Protein AF-F3U9E5-F1 (afdb_monomer)

pLDDT: mean 87.53, std 11.13, range [49.78, 98.25]

Foldseek 3Di:
DPPVVVVVVVVVVVVVVVVVVVVVCCCVVVPPPPPFDKDKDDWFQWAWWDFDDVVSQKIKIFTFRDDQPDQFAFAQFKTKGKIWMDTPVPCPQDDDPPTWIKMWIDGRVVRGRHTDIDTQQVQVCVVPVQKGFRDWAHWYDDPNFIWTWTFIDGPDDGDTAIWTQTRPVRHTHRPDPVSVVDPDSYDALPQLLCVQKCLQVLLVVQQWGDDRQKIKGHLVRQGHCFFPLCVVVVVSSCVVNVPSTIMIMGRHHPSADSQNSVLVSQRRSDGPPDRGHFMWGAQPPPRDIDTQPTVVSSVVSSVVSVVVVVVD

Secondary structure (DSSP, 8-state):
-HHHHHHHHHHHHHHHHHHHHHHHHHHHHS-------EEEEPPP-EEEEEEESGGG-EEEEEESS---TTT-EE-SSEEEEEEEEEETT--S-S--TT-EEEEEEEEGGGTS--EEEEEHHHHHHHH-TTEEEEEEEEEEEETTEEEEEEEEEESSS---EEEEEETTT--EES--GGGGT---S---SSHHHHBTBTHHHHHHHTTEEEETTEEEEBTTB---TTBHHHHHTHHHHHHHHHT-SEEEEEE-TTTS-HHHHHHHHHHHTSBTT-S----EEE-TTT--EEE--SHHHHHHHHHHHHHHHHH-

Organism: NCBI:txid888820

Sequence (312 aa):
MFRKKYILITIMTLGFVLIGVFIFCFTVFNKRTPEIEYEVFKRPEIDYIETFGEEDKFVLIQSSDGDIFPNGGLGQRYFVTDARRFDRASSSERPSEGWYWNVYIYDVEQKKPNAQKVDLYALVKKYDSSYYLGALGSVIYQNGQDYQILELRKWKGDSPTFVLLNLETHKIEDENPILQNLKSRYQYRLGDLVAGTNFYNLLIDKGALLDRDFLASISDNTLSEDINLSQEYSKIVRKIRDTSIDSYIGFRQGLVSAEDEYQTLRHWFAPVGQDKLEVIGTNSYTGETKVLNTYDEFQEWGAWNKNEQKNN

Nearest PDB structures (foldseek):
  5yu0-assembly1_B  TM=4.403E-01  e=1.304E+00  Streptomyces pristinaespiralis
  7svo-assembly2_B-2  TM=3.181E-01  e=9.174E-01  Homo sapiens
  6eos-assembly3_E  TM=3.466E-01  e=2.634E+00  Homo sapiens

Mean predicted aligned error: 8.91 Å

Radius of gyration: 27.94 Å; Cα contacts (8 Å, |Δi|>4): 561; chains: 1; bounding box: 101×49×55 Å

Solvent-accessible surface area (backbone atoms only — not comparable to full-atom values): 17123 Å² total; per-residue (Å²): 124,66,71,65,54,53,52,51,51,52,53,52,51,53,50,52,51,52,48,51,51,48,52,50,48,47,54,63,74,64,51,72,72,76,79,83,55,66,47,73,48,71,55,49,45,54,72,39,33,43,60,37,71,76,92,48,29,30,34,44,40,29,21,77,70,43,69,58,66,96,55,52,24,54,11,52,53,45,37,33,38,44,31,36,33,47,46,67,92,42,81,58,77,63,90,54,92,88,45,47,42,32,40,36,41,24,47,47,85,71,45,44,64,56,60,52,78,44,55,48,58,64,48,39,42,70,74,44,68,66,38,42,74,67,47,80,34,33,35,41,53,56,97,93,42,39,29,36,34,34,33,30,32,42,87,75,65,90,68,73,44,72,36,29,33,33,70,86,79,73,41,82,45,75,81,54,75,65,61,83,73,58,88,56,57,70,74,66,74,49,26,79,57,33,70,58,31,52,48,47,56,55,36,46,80,37,12,26,41,66,59,48,66,27,43,32,51,40,95,88,35,69,63,43,77,61,18,34,43,36,65,79,39,39,70,59,48,48,56,51,63,76,62,84,39,49,30,33,42,35,57,19,28,92,69,36,53,64,51,53,49,51,54,46,53,29,23,34,68,6,48,65,93,46,74,59,47,89,34,37,37,51,38,90,86,80,68,51,72,45,79,37,89,45,54,66,53,44,52,52,47,44,56,50,51,59,50,54,65,73,76,108

Structure (mmCIF, N/CA/C/O backbone):
data_AF-F3U9E5-F1
#
_entry.id   AF-F3U9E5-F1
#
loop_
_atom_site.group_PDB
_atom_site.id
_atom_site.type_symbol
_atom_site.label_atom_id
_atom_site.label_alt_id
_atom_site.label_comp_id
_atom_site.label_asym_id
_atom_site.label_entity_id
_atom_site.label_seq_id
_atom_site.pdbx_PDB_ins_code
_atom_site.Cartn_x
_atom_site.Cartn_y
_atom_site.Cartn_z
_atom_site.occupancy
_atom_site.B_iso_or_equiv
_atom_site.auth_seq_id
_atom_site.auth_comp_id
_atom_site.auth_asym_id
_atom_site.auth_atom_id
_atom_site.pdbx_PDB_model_num
ATOM 1 N N . MET A 1 1 ? 82.707 25.593 -29.551 1.00 53.00 1 MET A N 1
ATOM 2 C CA . MET A 1 1 ? 81.736 25.949 -28.485 1.00 53.00 1 MET A CA 1
ATOM 3 C C . MET A 1 1 ? 80.275 25.616 -28.837 1.00 53.00 1 MET A C 1
ATOM 5 O O . MET A 1 1 ? 79.532 25.244 -27.942 1.00 53.00 1 MET A O 1
ATOM 9 N N . PHE A 1 2 ? 79.861 25.659 -30.113 1.00 53.31 2 PHE A N 1
ATOM 10 C CA . PHE A 1 2 ? 78.463 25.444 -30.542 1.00 53.31 2 PHE A CA 1
ATOM 11 C C . PHE A 1 2 ? 77.902 24.015 -30.357 1.00 53.31 2 PHE A C 1
ATOM 13 O O . PHE A 1 2 ? 76.761 23.859 -29.937 1.00 53.31 2 PHE A O 1
ATOM 20 N N . ARG A 1 3 ? 78.695 22.959 -30.594 1.00 59.91 3 ARG A N 1
ATOM 21 C CA . ARG A 1 3 ? 78.220 21.554 -30.607 1.00 59.91 3 ARG A CA 1
ATOM 22 C C . ARG A 1 3 ? 77.722 21.041 -29.241 1.00 59.91 3 ARG A C 1
ATOM 24 O O . ARG A 1 3 ? 76.735 20.321 -29.188 1.00 59.91 3 ARG A O 1
ATOM 31 N N . LYS A 1 4 ? 78.349 21.468 -28.134 1.00 62.22 4 LYS A N 1
ATOM 32 C CA . LYS A 1 4 ? 77.928 21.110 -26.761 1.00 62.22 4 LYS A CA 1
ATOM 33 C C . LYS A 1 4 ? 76.601 21.772 -26.358 1.00 62.22 4 LYS A C 1
ATOM 35 O O . LYS A 1 4 ? 75.844 21.182 -25.599 1.00 62.22 4 LYS A O 1
ATOM 40 N N . LYS A 1 5 ? 76.304 22.964 -26.893 1.00 63.84 5 LYS A N 1
ATOM 41 C CA . LYS A 1 5 ? 75.080 23.722 -26.589 1.00 63.84 5 LYS A CA 1
ATOM 42 C C . LYS A 1 5 ? 73.844 23.069 -27.219 1.00 63.84 5 LYS A C 1
ATOM 44 O O . LYS A 1 5 ? 72.833 22.936 -26.545 1.00 63.84 5 LYS A O 1
ATOM 49 N N . TYR A 1 6 ? 73.952 22.586 -28.460 1.00 71.69 6 TYR A N 1
ATOM 50 C CA . TYR A 1 6 ? 72.868 21.845 -29.118 1.00 71.69 6 TYR A CA 1
ATOM 51 C C . TYR A 1 6 ? 72.626 20.474 -28.485 1.00 71.69 6 TYR A C 1
ATOM 53 O O . TYR A 1 6 ? 71.476 20.128 -28.267 1.00 71.69 6 TYR A O 1
ATOM 61 N N . ILE A 1 7 ? 73.679 19.742 -28.097 1.00 75.06 7 ILE A N 1
ATOM 62 C CA . ILE A 1 7 ? 73.532 18.472 -27.362 1.00 75.06 7 ILE A CA 1
ATOM 63 C C . ILE A 1 7 ? 72.785 18.694 -26.039 1.00 75.06 7 ILE A C 1
ATOM 65 O O . ILE A 1 7 ? 71.871 17.940 -25.723 1.00 75.06 7 ILE A O 1
ATOM 69 N N . LEU A 1 8 ? 73.121 19.756 -25.297 1.00 73.75 8 LEU A N 1
ATOM 70 C CA . LEU A 1 8 ? 72.429 20.098 -24.054 1.00 73.75 8 LEU A CA 1
ATOM 71 C C . LEU A 1 8 ? 70.953 20.454 -24.299 1.00 73.75 8 LEU A C 1
ATOM 73 O O . LEU A 1 8 ? 70.085 19.962 -23.586 1.00 73.75 8 LEU A O 1
ATOM 77 N N . ILE A 1 9 ? 70.661 21.248 -25.336 1.00 78.81 9 ILE A N 1
ATOM 78 C CA . ILE A 1 9 ? 69.286 21.604 -25.716 1.00 78.81 9 ILE A CA 1
ATOM 79 C C . ILE A 1 9 ? 68.490 20.356 -26.111 1.00 78.81 9 ILE A C 1
ATOM 81 O O . ILE A 1 9 ? 67.355 20.214 -25.665 1.00 78.81 9 ILE A O 1
ATOM 85 N N . THR A 1 10 ? 69.076 19.439 -26.888 1.00 80.56 10 THR A N 1
ATOM 86 C CA . THR A 1 10 ? 68.435 18.179 -27.297 1.00 80.56 10 THR A CA 1
ATOM 87 C C . THR A 1 10 ? 68.156 17.274 -26.099 1.00 80.56 10 THR A C 1
ATOM 89 O O . THR A 1 10 ? 67.058 16.742 -25.990 1.00 80.56 10 THR A O 1
ATOM 92 N N . ILE A 1 11 ? 69.102 17.138 -25.163 1.00 80.81 11 ILE A N 1
ATOM 93 C CA . ILE A 1 11 ? 68.898 16.358 -23.931 1.00 80.81 11 ILE A CA 1
ATOM 94 C C . ILE A 1 11 ? 67.790 16.982 -23.074 1.00 80.81 11 ILE A C 1
ATOM 96 O O . ILE A 1 11 ? 66.928 16.263 -22.574 1.00 80.81 11 ILE A O 1
ATOM 100 N N . MET A 1 12 ? 67.762 18.313 -22.947 1.00 80.81 12 MET A N 1
ATOM 101 C CA . MET A 1 12 ? 66.700 19.009 -22.217 1.00 80.81 12 MET A CA 1
ATOM 102 C C . MET A 1 12 ? 65.332 18.817 -22.877 1.00 80.81 12 MET A C 1
ATOM 104 O O . MET A 1 12 ? 64.367 18.512 -22.183 1.00 80.81 12 MET A O 1
ATOM 108 N N . THR A 1 13 ? 65.234 18.940 -24.205 1.00 82.69 13 THR A N 1
ATOM 109 C CA . THR A 1 13 ? 63.963 18.726 -24.922 1.00 82.69 13 THR A CA 1
ATOM 110 C C . THR A 1 13 ? 63.481 17.286 -24.805 1.00 82.69 13 THR A C 1
ATOM 112 O O . THR A 1 13 ? 62.308 17.075 -24.512 1.00 82.69 13 THR A O 1
ATOM 115 N N . LEU A 1 14 ? 64.371 16.298 -24.947 1.00 85.06 14 LEU A N 1
ATOM 116 C CA . LEU A 1 14 ? 64.013 14.892 -24.742 1.00 85.06 14 LEU A CA 1
ATOM 117 C C . LEU A 1 14 ? 63.538 14.638 -23.303 1.00 85.06 14 LEU A C 1
ATOM 119 O O . LEU A 1 14 ? 62.554 13.933 -23.095 1.00 85.06 14 LEU A O 1
ATOM 123 N N . GLY A 1 15 ? 64.201 15.256 -22.321 1.00 86.62 15 GLY A N 1
ATOM 124 C CA . GLY A 1 15 ? 63.810 15.194 -20.914 1.00 86.62 15 GLY A CA 1
ATOM 125 C C . GLY A 1 15 ? 62.409 15.753 -20.669 1.00 86.62 15 GLY A C 1
ATOM 126 O O . GLY A 1 15 ? 61.597 15.096 -20.023 1.00 86.62 15 GLY A O 1
ATOM 127 N N . PHE A 1 16 ? 62.081 16.917 -21.239 1.00 85.19 16 PHE A N 1
ATOM 128 C CA . PHE A 1 16 ? 60.741 17.502 -21.120 1.00 85.19 16 PHE A CA 1
ATOM 129 C C . PHE A 1 16 ? 59.659 16.655 -21.798 1.00 85.19 16 PHE A C 1
ATOM 131 O O . PHE A 1 16 ? 58.571 16.517 -21.243 1.00 85.19 16 PHE A O 1
ATOM 138 N N . VAL A 1 17 ? 59.952 16.045 -22.951 1.00 88.12 17 VAL A N 1
ATOM 139 C CA . VAL A 1 17 ? 59.014 15.129 -23.623 1.00 88.12 17 VAL A CA 1
ATOM 140 C C . VAL A 1 17 ? 58.764 13.888 -22.766 1.00 88.12 17 VAL A C 1
ATOM 142 O O . VAL A 1 17 ? 57.613 13.507 -22.575 1.00 88.12 17 VAL A O 1
ATOM 145 N N . LEU A 1 18 ? 59.812 13.291 -22.194 1.00 86.19 18 LEU A N 1
ATOM 146 C CA . LEU A 1 18 ? 59.678 12.123 -21.321 1.00 86.19 18 LEU A CA 1
ATOM 147 C C . LEU A 1 18 ? 58.908 12.445 -20.036 1.00 86.19 18 LEU A C 1
ATOM 149 O O . LEU A 1 18 ? 58.066 11.651 -19.625 1.00 86.19 18 LEU A O 1
ATOM 153 N N . ILE A 1 19 ? 59.128 13.621 -19.440 1.00 87.00 19 ILE A N 1
ATOM 154 C CA . ILE A 1 19 ? 58.347 14.097 -18.289 1.00 87.00 19 ILE A CA 1
ATOM 155 C C . ILE A 1 19 ? 56.883 14.317 -18.687 1.00 87.00 19 ILE A C 1
ATOM 157 O O . ILE A 1 19 ? 55.988 13.897 -17.960 1.00 87.00 19 ILE A O 1
ATOM 161 N N . GLY A 1 20 ? 56.623 14.918 -19.851 1.00 84.50 20 GLY A N 1
ATOM 162 C CA . GLY A 1 20 ? 55.267 15.119 -20.364 1.00 84.50 20 GLY A CA 1
ATOM 163 C C . GLY A 1 20 ? 54.521 13.802 -20.592 1.00 84.50 20 GLY A C 1
ATOM 164 O O . GLY A 1 20 ? 53.381 13.660 -20.153 1.00 84.50 20 GLY A O 1
ATOM 165 N N . VAL A 1 21 ? 55.180 12.809 -21.199 1.00 87.25 21 VAL A N 1
ATOM 166 C CA . VAL A 1 21 ? 54.629 11.456 -21.381 1.00 87.25 21 VAL A CA 1
ATOM 167 C C . VAL A 1 21 ? 54.417 10.771 -20.036 1.00 87.25 21 VAL A C 1
ATOM 169 O O . VAL A 1 21 ? 53.378 10.155 -19.833 1.00 87.25 21 VAL A O 1
ATOM 172 N N . PHE A 1 22 ? 55.348 10.909 -19.090 1.00 85.62 22 PHE A N 1
ATOM 173 C CA . PHE A 1 22 ? 55.194 10.339 -17.755 1.00 85.62 22 PHE A CA 1
ATOM 174 C C . PHE A 1 22 ? 54.010 10.955 -17.004 1.00 85.62 22 PHE A C 1
ATOM 176 O O . PHE A 1 22 ? 53.219 10.214 -16.434 1.00 85.62 22 PHE A O 1
ATOM 183 N N . ILE A 1 23 ? 53.828 12.279 -17.051 1.00 84.06 23 ILE A N 1
ATOM 184 C CA . ILE A 1 23 ? 52.672 12.963 -16.450 1.00 84.06 23 ILE A CA 1
ATOM 185 C C . ILE A 1 23 ? 51.373 12.535 -17.144 1.00 84.06 23 ILE A C 1
ATOM 187 O O . ILE A 1 23 ? 50.380 12.275 -16.468 1.00 84.06 23 ILE A O 1
ATOM 191 N N . PHE A 1 24 ? 51.361 12.412 -18.472 1.00 83.31 24 PHE A N 1
ATOM 192 C CA . PHE A 1 24 ? 50.190 11.936 -19.211 1.00 83.31 24 PHE A CA 1
ATOM 193 C C . PHE A 1 24 ? 49.842 10.484 -18.852 1.00 83.31 24 PHE A C 1
ATOM 195 O O . PHE A 1 24 ? 48.707 10.189 -18.497 1.00 83.31 24 PHE A O 1
ATOM 202 N N . CYS A 1 25 ? 50.822 9.581 -18.850 1.00 81.50 25 CYS A N 1
ATOM 203 C CA . CYS A 1 25 ? 50.630 8.194 -18.440 1.00 81.50 25 CYS A CA 1
ATOM 204 C C . CYS A 1 25 ? 50.193 8.112 -16.975 1.00 81.50 25 CYS A C 1
ATOM 206 O O . CYS A 1 25 ? 49.223 7.434 -16.668 1.00 81.50 25 CYS A O 1
ATOM 208 N N . PHE A 1 26 ? 50.837 8.845 -16.069 1.00 77.88 26 PHE A N 1
ATOM 209 C CA . PHE A 1 26 ? 50.445 8.882 -14.664 1.00 77.88 26 PHE A CA 1
ATOM 210 C C . PHE A 1 26 ? 49.021 9.425 -14.498 1.00 77.88 26 PHE A C 1
ATOM 212 O O . PHE A 1 26 ? 48.238 8.862 -13.754 1.00 77.88 26 PHE A O 1
ATOM 219 N N . THR A 1 27 ? 48.614 10.460 -15.229 1.00 75.12 27 THR A N 1
ATOM 220 C CA . THR A 1 27 ? 47.235 10.972 -15.143 1.00 75.12 27 THR A CA 1
ATOM 221 C C . THR A 1 27 ? 46.205 10.036 -15.776 1.00 75.12 27 THR A C 1
ATOM 223 O O . THR A 1 27 ? 45.099 9.939 -15.259 1.00 75.12 27 THR A O 1
ATOM 226 N N . VAL A 1 28 ? 46.533 9.316 -16.852 1.00 75.75 28 VAL A N 1
ATOM 227 C CA . VAL A 1 28 ? 45.620 8.355 -17.500 1.00 75.75 28 VAL A CA 1
ATOM 228 C C . VAL A 1 28 ? 45.516 7.047 -16.715 1.00 75.75 28 VAL A C 1
ATOM 230 O O . VAL A 1 28 ? 44.410 6.572 -16.488 1.00 75.75 28 VAL A O 1
ATOM 233 N N . PHE A 1 29 ? 46.639 6.483 -16.266 1.00 67.81 29 PHE A N 1
ATOM 234 C CA . PHE A 1 29 ? 46.679 5.205 -15.546 1.00 67.81 29 PHE A CA 1
ATOM 235 C C . PHE A 1 29 ? 46.373 5.340 -14.053 1.00 67.81 29 PHE A C 1
ATOM 237 O O . PHE A 1 29 ? 45.936 4.375 -13.437 1.00 67.81 29 PHE A O 1
ATOM 244 N N . ASN A 1 30 ? 46.583 6.522 -13.467 1.00 61.53 30 ASN A N 1
ATOM 245 C CA . ASN A 1 30 ? 46.292 6.799 -12.059 1.00 61.53 30 ASN A CA 1
ATOM 246 C C . ASN A 1 30 ? 44.999 7.618 -11.878 1.00 61.53 30 ASN A C 1
ATOM 248 O O . ASN A 1 30 ? 44.641 7.968 -10.751 1.00 61.53 30 ASN A O 1
ATOM 252 N N . LYS A 1 31 ? 44.261 7.887 -12.970 1.00 57.56 31 LYS A N 1
ATOM 253 C CA . LYS A 1 31 ? 42.825 8.181 -12.905 1.00 57.56 31 LYS A CA 1
ATOM 254 C C . LYS A 1 31 ? 42.148 6.941 -12.330 1.00 57.56 31 LYS A C 1
ATOM 256 O O . LYS A 1 31 ? 41.795 6.018 -13.056 1.00 57.56 31 LYS A O 1
ATOM 261 N N . ARG A 1 32 ? 41.987 6.914 -11.008 1.00 51.53 32 ARG A N 1
ATOM 262 C CA . ARG A 1 32 ? 41.062 5.989 -10.359 1.00 51.53 32 ARG A CA 1
ATOM 263 C C . ARG A 1 32 ? 39.694 6.272 -10.967 1.00 51.53 32 ARG A C 1
ATOM 265 O O . ARG A 1 32 ? 39.148 7.353 -10.752 1.00 51.53 32 ARG A O 1
ATOM 272 N N . THR A 1 33 ? 39.174 5.352 -11.775 1.00 55.06 33 THR A N 1
ATOM 273 C CA . THR A 1 33 ? 37.734 5.319 -12.022 1.00 55.06 33 THR A CA 1
ATOM 274 C C . THR A 1 33 ? 37.094 5.253 -10.642 1.00 55.06 33 THR A C 1
ATOM 276 O O . THR A 1 33 ? 37.487 4.366 -9.878 1.00 55.06 33 THR A O 1
ATOM 279 N N . PRO A 1 34 ? 36.227 6.209 -10.266 1.00 57.53 34 PRO A N 1
ATOM 280 C CA . PRO A 1 34 ? 35.533 6.113 -8.994 1.00 57.53 34 PRO A CA 1
ATOM 281 C C . PRO A 1 34 ? 34.881 4.732 -8.941 1.00 57.53 34 PRO A C 1
ATOM 283 O O . PRO A 1 34 ? 34.252 4.305 -9.912 1.00 57.53 34 PRO A O 1
ATOM 286 N N . GLU A 1 35 ? 35.141 3.995 -7.866 1.00 58.91 35 GLU A N 1
ATOM 287 C CA . GLU A 1 35 ? 34.466 2.729 -7.631 1.00 58.91 35 GLU A CA 1
ATOM 288 C C . GLU A 1 35 ? 32.978 3.061 -7.524 1.00 58.91 35 GLU A C 1
ATOM 290 O O . GLU A 1 35 ? 32.580 3.879 -6.697 1.00 58.91 35 GLU A O 1
ATOM 295 N N . ILE A 1 36 ? 32.184 2.545 -8.463 1.00 64.56 36 ILE A N 1
ATOM 296 C CA . ILE A 1 36 ? 30.753 2.830 -8.519 1.00 64.56 36 ILE A CA 1
ATOM 297 C C . ILE A 1 36 ? 30.121 2.126 -7.318 1.00 64.56 36 ILE A C 1
ATOM 299 O O . ILE A 1 36 ? 29.956 0.904 -7.324 1.00 64.56 36 ILE A O 1
ATOM 303 N N . GLU A 1 37 ? 29.805 2.890 -6.276 1.00 69.94 37 GLU A N 1
ATOM 304 C CA . GLU A 1 37 ? 29.076 2.393 -5.116 1.00 69.94 37 GLU A CA 1
ATOM 305 C C . GLU A 1 37 ? 27.593 2.267 -5.470 1.00 69.94 37 GLU A C 1
ATOM 307 O O . GLU A 1 37 ? 26.882 3.250 -5.691 1.00 69.94 37 GLU A O 1
ATOM 312 N N . TYR A 1 38 ? 27.119 1.025 -5.527 1.00 77.50 38 TYR A N 1
ATOM 313 C CA . TYR A 1 38 ? 25.720 0.737 -5.803 1.00 77.50 38 TYR A CA 1
ATOM 314 C C . TYR A 1 38 ? 24.899 0.722 -4.519 1.00 77.50 38 TYR A C 1
ATOM 316 O O . TYR A 1 38 ? 25.270 0.075 -3.540 1.00 77.50 38 TYR A O 1
ATOM 324 N N . GLU A 1 39 ? 23.723 1.331 -4.576 1.00 83.00 39 GLU A N 1
ATOM 325 C CA . GLU A 1 39 ? 22.649 1.082 -3.630 1.00 83.00 39 GLU A CA 1
ATOM 326 C C . GLU A 1 39 ? 21.797 -0.086 -4.129 1.00 83.00 39 GLU A C 1
ATOM 328 O O . GLU A 1 39 ? 21.434 -0.156 -5.308 1.00 83.00 39 GLU A O 1
ATOM 333 N N . VAL A 1 40 ? 21.507 -1.033 -3.237 1.00 86.38 40 VAL A N 1
ATOM 334 C CA . VAL A 1 40 ? 20.693 -2.214 -3.536 1.00 86.38 40 VAL A CA 1
ATOM 335 C C . VAL A 1 40 ? 19.496 -2.228 -2.603 1.00 86.38 40 VAL A C 1
ATOM 337 O O . VAL A 1 40 ? 19.640 -2.422 -1.400 1.00 86.38 40 VAL A O 1
ATOM 340 N N . PHE A 1 41 ? 18.315 -2.092 -3.190 1.00 86.25 41 PHE A N 1
ATOM 341 C CA . PHE A 1 41 ? 17.042 -2.369 -2.546 1.00 86.25 41 PHE A CA 1
ATOM 342 C C . PHE A 1 41 ? 16.698 -3.818 -2.844 1.00 86.25 41 PHE A C 1
ATOM 344 O O . PHE A 1 41 ? 16.429 -4.188 -3.994 1.00 86.25 41 PHE A O 1
ATOM 351 N N . LYS A 1 42 ? 16.780 -4.653 -1.812 1.00 88.56 42 LYS A N 1
ATOM 352 C CA . LYS A 1 42 ? 16.376 -6.051 -1.905 1.00 88.56 42 LYS A CA 1
ATOM 353 C C . LYS A 1 42 ? 14.854 -6.135 -1.883 1.00 88.56 42 LYS A C 1
ATOM 355 O O . LYS A 1 42 ? 14.194 -5.316 -1.258 1.00 88.56 42 LYS A O 1
ATOM 360 N N . ARG A 1 43 ? 14.326 -7.148 -2.567 1.00 89.12 43 ARG A N 1
ATOM 361 C CA . ARG A 1 43 ? 12.914 -7.516 -2.464 1.00 89.12 43 ARG A CA 1
ATOM 362 C C . ARG A 1 43 ? 12.646 -8.000 -1.031 1.00 89.12 43 ARG A C 1
ATOM 364 O O . ARG A 1 43 ? 13.449 -8.816 -0.576 1.00 89.12 43 ARG A O 1
ATOM 371 N N . PRO A 1 44 ? 11.541 -7.596 -0.384 1.00 89.44 44 PRO A N 1
ATOM 372 C CA . PRO A 1 44 ? 11.111 -8.212 0.869 1.00 89.44 44 PRO A CA 1
ATOM 373 C C . PRO A 1 44 ? 10.745 -9.691 0.655 1.00 89.44 44 PRO A C 1
ATOM 375 O O . PRO A 1 44 ? 10.151 -10.063 -0.368 1.00 89.44 44 PRO A O 1
ATOM 378 N N . GLU A 1 45 ? 11.109 -10.547 1.607 1.00 91.25 45 GLU A N 1
ATOM 379 C CA . GLU A 1 45 ? 10.700 -11.952 1.619 1.00 91.25 45 GLU A CA 1
ATOM 380 C C . GLU A 1 45 ? 9.281 -12.056 2.172 1.00 91.25 45 GLU A C 1
ATOM 382 O O . GLU A 1 45 ? 9.056 -11.868 3.357 1.00 91.25 45 GLU A O 1
ATOM 387 N N . ILE A 1 46 ? 8.314 -12.327 1.295 1.00 93.75 46 ILE A N 1
ATOM 388 C CA . ILE A 1 46 ? 6.926 -12.524 1.709 1.00 93.75 46 ILE A CA 1
ATOM 389 C C . ILE A 1 46 ? 6.746 -13.984 2.096 1.00 93.75 46 ILE A C 1
ATOM 391 O O . ILE A 1 46 ? 6.965 -14.865 1.271 1.00 93.75 46 ILE A O 1
ATOM 395 N N . ASP A 1 47 ? 6.303 -14.230 3.322 1.00 92.56 47 ASP A N 1
ATOM 396 C CA . ASP A 1 47 ? 6.136 -15.575 3.878 1.00 92.56 47 ASP A CA 1
ATOM 397 C C . ASP A 1 47 ? 4.688 -16.049 3.827 1.00 92.56 47 ASP A C 1
ATOM 399 O O . ASP A 1 47 ? 4.398 -17.246 3.739 1.00 92.56 47 ASP A O 1
ATOM 403 N N . TYR A 1 48 ? 3.753 -15.104 3.914 1.00 94.00 48 TYR A N 1
ATOM 404 C CA . TYR A 1 48 ? 2.349 -15.409 4.131 1.00 94.00 48 TYR A CA 1
ATOM 405 C C . TYR A 1 48 ? 1.442 -14.392 3.452 1.00 94.00 48 TYR A C 1
ATOM 407 O O . TYR A 1 48 ? 1.678 -13.188 3.527 1.00 94.00 48 TYR A O 1
ATOM 415 N N . ILE A 1 49 ? 0.390 -14.901 2.807 1.00 96.75 49 ILE A N 1
ATOM 416 C CA . ILE A 1 49 ? -0.690 -14.115 2.212 1.00 96.75 49 ILE A CA 1
ATOM 417 C C . ILE A 1 49 ? -2.002 -14.844 2.499 1.00 96.75 49 ILE A C 1
ATOM 419 O O . ILE A 1 49 ? -2.150 -16.000 2.110 1.00 96.75 49 ILE A O 1
ATOM 423 N N . GLU A 1 50 ? -2.957 -14.169 3.131 1.00 96.81 50 GLU A N 1
ATOM 424 C CA . GLU A 1 50 ? -4.299 -14.704 3.390 1.00 96.81 50 GLU A CA 1
ATOM 425 C C . GLU A 1 50 ? -5.340 -13.595 3.270 1.00 96.81 50 GLU A C 1
ATOM 427 O O . GLU A 1 50 ? -5.223 -12.560 3.925 1.00 96.81 50 GLU A O 1
ATOM 432 N N . THR A 1 51 ? -6.379 -13.814 2.468 1.00 97.69 51 THR A N 1
ATOM 433 C CA . THR A 1 51 ? -7.529 -12.905 2.427 1.00 97.69 51 THR A CA 1
ATOM 434 C C . THR A 1 51 ? -8.528 -13.231 3.531 1.00 97.69 51 THR A C 1
ATOM 436 O O . THR A 1 51 ? -8.686 -14.391 3.918 1.00 97.69 51 THR A O 1
ATOM 439 N N . PHE A 1 52 ? -9.200 -12.205 4.047 1.00 97.75 52 PHE A N 1
ATOM 440 C CA . PHE A 1 52 ? -10.200 -12.341 5.099 1.00 97.75 52 PHE A CA 1
ATOM 441 C C . PHE A 1 52 ? -11.240 -11.214 5.046 1.00 97.75 52 PHE A C 1
ATOM 443 O O . PHE A 1 52 ? -11.124 -10.260 4.276 1.00 97.75 52 PHE A O 1
ATOM 450 N N . GLY A 1 53 ? -12.256 -11.327 5.904 1.00 96.69 53 GLY A N 1
ATOM 451 C CA . GLY A 1 53 ? -13.407 -10.430 5.906 1.00 96.69 53 GLY A CA 1
ATOM 452 C C . GLY A 1 53 ? -14.482 -10.870 4.919 1.00 96.69 53 GLY A C 1
ATOM 453 O O . GLY A 1 53 ? -14.325 -11.833 4.169 1.00 96.69 53 GLY A O 1
ATOM 454 N N . GLU A 1 54 ? -15.606 -10.167 4.955 1.00 95.31 54 GLU A N 1
ATOM 455 C CA . GLU A 1 54 ? -16.671 -10.334 3.969 1.00 95.31 54 GLU A CA 1
ATOM 456 C C . GLU A 1 54 ? -16.128 -10.092 2.554 1.00 95.31 54 GLU A C 1
ATOM 458 O O . GLU A 1 54 ? -15.365 -9.149 2.342 1.00 95.31 54 GLU A O 1
ATOM 463 N N . GLU A 1 55 ? -16.483 -10.974 1.616 1.00 94.50 55 GLU A N 1
ATOM 464 C CA . GLU A 1 55 ? -16.011 -10.938 0.221 1.00 94.50 55 GLU A CA 1
ATOM 465 C C . GLU A 1 55 ? -14.478 -10.900 0.075 1.00 94.50 55 GLU A C 1
ATOM 467 O O . GLU A 1 55 ? -13.948 -10.419 -0.925 1.00 94.50 55 GLU A O 1
ATOM 472 N N . ASP A 1 56 ? -13.746 -11.414 1.074 1.00 96.75 56 ASP A N 1
ATOM 473 C CA . ASP A 1 56 ? -12.282 -11.427 1.087 1.00 96.75 56 ASP A CA 1
ATOM 474 C C . ASP A 1 56 ? -11.666 -10.022 0.936 1.00 96.75 56 ASP A C 1
ATOM 476 O O . ASP A 1 56 ? -10.559 -9.887 0.420 1.00 96.75 56 ASP A O 1
ATOM 480 N N . LYS A 1 57 ? -12.369 -8.962 1.359 1.00 96.69 57 LYS A N 1
ATOM 481 C CA . LYS A 1 57 ? -12.001 -7.556 1.100 1.00 96.69 57 LYS A CA 1
ATOM 482 C C . LYS A 1 57 ? -10.724 -7.064 1.798 1.00 96.69 57 LYS A C 1
ATOM 484 O O . LYS A 1 57 ? -10.200 -6.004 1.448 1.00 96.69 57 LYS A O 1
ATOM 489 N N . PHE A 1 58 ? -10.183 -7.835 2.738 1.00 97.62 58 PHE A N 1
ATOM 490 C CA . PHE A 1 58 ? -8.908 -7.557 3.401 1.00 97.62 58 PHE A CA 1
ATOM 491 C C . PHE A 1 58 ? -7.882 -8.647 3.099 1.00 97.62 58 PHE A C 1
ATOM 493 O O . PHE A 1 58 ? -8.234 -9.789 2.804 1.00 97.62 58 PHE A O 1
ATOM 500 N N . VAL A 1 59 ? -6.598 -8.313 3.212 1.00 97.50 59 VAL A N 1
ATOM 501 C CA . VAL A 1 59 ? -5.496 -9.273 3.074 1.00 97.50 59 VAL A CA 1
ATOM 502 C C . VAL A 1 59 ? -4.483 -9.087 4.195 1.00 97.50 59 VAL A C 1
ATOM 504 O O . VAL A 1 59 ? -4.068 -7.968 4.469 1.00 97.50 59 VAL A O 1
ATOM 507 N N . LEU A 1 60 ? -4.082 -10.178 4.847 1.00 95.81 60 LEU A N 1
ATOM 508 C CA . LEU A 1 60 ? -2.920 -10.222 5.729 1.00 95.81 60 LEU A CA 1
ATOM 509 C C . LEU A 1 60 ? -1.701 -10.640 4.905 1.00 95.81 60 LEU A C 1
ATOM 511 O O . LEU A 1 60 ? -1.713 -11.701 4.280 1.00 95.81 60 LEU A O 1
ATOM 515 N N . ILE A 1 61 ? -0.653 -9.827 4.952 1.00 94.69 61 ILE A N 1
ATOM 516 C CA . ILE A 1 61 ? 0.652 -10.077 4.340 1.00 94.69 61 ILE A CA 1
ATOM 517 C C . ILE A 1 61 ? 1.686 -10.096 5.459 1.00 94.69 61 ILE A C 1
ATOM 519 O O . ILE A 1 61 ? 1.672 -9.210 6.312 1.00 94.69 61 ILE A O 1
ATOM 523 N N . GLN A 1 62 ? 2.573 -11.088 5.468 1.00 92.62 62 GLN A N 1
ATOM 524 C CA . GLN A 1 62 ? 3.674 -11.137 6.430 1.00 92.62 62 GLN A CA 1
ATOM 525 C C . GLN A 1 62 ? 5.026 -11.281 5.733 1.00 92.62 62 GLN A C 1
ATOM 527 O O . GLN A 1 62 ? 5.123 -11.993 4.728 1.00 92.62 62 GLN A O 1
ATOM 532 N N . SER A 1 63 ? 6.033 -10.595 6.273 1.00 90.69 63 SER A N 1
ATOM 533 C CA . SER A 1 63 ? 7.392 -10.500 5.734 1.00 90.69 63 SER A CA 1
ATOM 534 C C . SER A 1 63 ? 8.425 -10.682 6.846 1.00 90.69 63 SER A C 1
ATOM 536 O O . SER A 1 63 ? 8.371 -9.984 7.856 1.00 90.69 63 SER A O 1
ATOM 538 N N . SER A 1 64 ? 9.348 -11.629 6.686 1.00 85.38 64 SER A N 1
ATOM 539 C CA . SER A 1 64 ? 10.350 -11.995 7.701 1.00 85.38 64 SER A CA 1
ATOM 540 C C . SER A 1 64 ? 11.666 -11.225 7.606 1.00 85.38 64 SER A C 1
ATOM 542 O O . SER A 1 64 ? 12.364 -11.114 8.612 1.00 85.38 64 SER A O 1
ATOM 544 N N . ASP A 1 65 ? 12.013 -10.699 6.429 1.00 76.62 65 ASP A N 1
ATOM 545 C CA . ASP A 1 65 ? 13.317 -10.059 6.165 1.00 76.62 65 ASP A CA 1
ATOM 546 C C . ASP A 1 65 ? 13.182 -8.685 5.490 1.00 76.62 65 ASP A C 1
ATOM 548 O O . ASP A 1 65 ? 14.017 -8.272 4.681 1.00 76.62 65 ASP A O 1
ATOM 552 N N . GLY A 1 66 ? 12.114 -7.947 5.789 1.00 67.88 66 GLY A N 1
ATOM 553 C CA . GLY A 1 66 ? 12.089 -6.544 5.408 1.00 67.88 66 GLY A CA 1
ATOM 554 C C . GLY A 1 66 ? 10.737 -5.871 5.411 1.00 67.88 66 GLY A C 1
ATOM 555 O O . GLY A 1 66 ? 9.697 -6.486 5.159 1.00 67.88 66 GLY A O 1
ATOM 556 N N . ASP A 1 67 ? 10.828 -4.557 5.580 1.00 76.94 67 ASP A N 1
ATOM 557 C CA . ASP A 1 67 ? 9.739 -3.636 5.346 1.00 76.94 67 ASP A CA 1
ATOM 558 C C . ASP A 1 67 ? 9.258 -3.746 3.889 1.00 76.94 67 ASP A C 1
ATOM 560 O O . ASP A 1 67 ? 10.058 -3.716 2.947 1.00 76.94 67 ASP A O 1
ATOM 564 N N . ILE A 1 68 ? 7.946 -3.892 3.685 1.00 83.06 68 ILE A N 1
ATOM 565 C CA . ILE A 1 68 ? 7.365 -3.875 2.336 1.00 83.06 68 ILE A CA 1
ATOM 566 C C . ILE A 1 68 ? 7.398 -2.466 1.726 1.00 83.06 68 ILE A C 1
ATOM 568 O O . ILE A 1 68 ? 7.216 -2.313 0.517 1.00 83.06 68 ILE A O 1
ATOM 572 N N . PHE A 1 69 ? 7.643 -1.429 2.527 1.00 77.88 69 PHE A N 1
ATOM 573 C CA . PHE A 1 69 ? 7.773 -0.046 2.081 1.00 77.88 69 PHE A CA 1
ATOM 574 C C . PHE A 1 69 ? 9.202 0.291 1.611 1.00 77.88 69 PHE A C 1
ATOM 576 O O . PHE A 1 69 ? 10.171 -0.358 1.997 1.00 77.88 69 PHE A O 1
ATOM 583 N N . PRO A 1 70 ? 9.376 1.284 0.710 1.00 65.31 70 PRO A N 1
ATOM 584 C CA . PRO A 1 70 ? 8.406 2.292 0.266 1.00 65.31 70 PRO A CA 1
ATOM 585 C C . PRO A 1 70 ? 7.502 1.886 -0.909 1.00 65.31 70 PRO A C 1
ATOM 587 O O . PRO A 1 70 ? 6.707 2.718 -1.344 1.00 65.31 70 PRO A O 1
ATOM 590 N N . ASN A 1 71 ? 7.629 0.677 -1.457 1.00 71.31 71 ASN A N 1
ATOM 591 C CA . ASN A 1 71 ? 7.031 0.329 -2.754 1.00 71.31 71 ASN A CA 1
ATOM 592 C C . ASN A 1 71 ? 5.976 -0.785 -2.695 1.00 71.31 71 ASN A C 1
ATOM 594 O O . ASN A 1 71 ? 5.448 -1.172 -3.735 1.00 71.31 71 ASN A O 1
ATOM 598 N N . GLY A 1 72 ? 5.655 -1.281 -1.499 1.00 84.31 72 GLY A N 1
ATOM 599 C CA . GLY A 1 72 ? 4.507 -2.138 -1.246 1.00 84.31 72 GLY A CA 1
ATOM 600 C C . GLY A 1 72 ? 3.226 -1.441 -1.693 1.00 84.31 72 GLY A C 1
ATOM 601 O O . GLY A 1 72 ? 2.877 -0.381 -1.174 1.00 84.31 72 GLY A O 1
ATOM 602 N N . GLY A 1 73 ? 2.537 -2.021 -2.672 1.00 92.94 73 GLY A N 1
ATOM 603 C CA . GLY A 1 73 ? 1.287 -1.485 -3.206 1.00 92.94 73 GLY A CA 1
ATOM 604 C C . GLY A 1 73 ? 0.266 -2.588 -3.427 1.00 92.94 73 GLY A C 1
ATOM 605 O O . GLY A 1 73 ? 0.610 -3.658 -3.923 1.00 92.94 73 GLY A O 1
ATOM 606 N N . LEU A 1 74 ? -0.987 -2.338 -3.060 1.00 95.38 74 LEU A N 1
ATOM 607 C CA . LEU A 1 74 ? -2.078 -3.303 -3.174 1.00 95.38 74 LEU A CA 1
ATOM 608 C C . LEU A 1 74 ? -3.219 -2.720 -4.007 1.00 95.38 74 LEU A C 1
ATOM 610 O O . LEU A 1 74 ? -3.732 -1.650 -3.687 1.00 95.38 74 LEU A O 1
ATOM 614 N N . GLY A 1 75 ? -3.612 -3.440 -5.056 1.00 96.00 75 GLY A N 1
ATOM 615 C CA . GLY A 1 75 ? -4.829 -3.188 -5.826 1.00 96.00 75 GLY A CA 1
ATOM 616 C C . GLY A 1 75 ? -6.025 -3.966 -5.270 1.00 96.00 75 GLY A C 1
ATOM 617 O O . GLY A 1 75 ? -6.146 -4.184 -4.065 1.00 96.00 75 GLY A O 1
ATOM 618 N N . GLN A 1 76 ? -6.922 -4.409 -6.142 1.00 96.81 76 GLN A N 1
ATOM 619 C CA . GLN A 1 76 ? -7.986 -5.343 -5.786 1.00 96.81 76 GLN A CA 1
ATOM 620 C C . GLN A 1 76 ? -7.467 -6.778 -5.655 1.00 96.81 76 GLN A C 1
ATOM 622 O O . GLN A 1 76 ? -7.874 -7.499 -4.750 1.00 96.81 76 GLN A O 1
ATOM 627 N N . ARG A 1 77 ? -6.599 -7.233 -6.559 1.00 97.75 77 ARG A N 1
ATOM 628 C CA . ARG A 1 77 ? -6.134 -8.627 -6.659 1.00 97.75 77 ARG A CA 1
ATOM 629 C C . ARG A 1 77 ? -4.623 -8.760 -6.522 1.00 97.75 77 ARG A C 1
ATOM 631 O O . ARG A 1 77 ? -4.139 -9.777 -6.029 1.00 97.75 77 ARG A O 1
ATOM 638 N N . TYR A 1 78 ? -3.874 -7.756 -6.951 1.00 98.19 78 TYR A N 1
ATOM 639 C CA . TYR A 1 78 ? -2.426 -7.835 -6.999 1.00 98.19 78 TYR A CA 1
ATOM 640 C C . TYR A 1 78 ? -1.767 -6.992 -5.912 1.00 98.19 78 TYR A C 1
ATOM 642 O O . TYR A 1 78 ? -2.045 -5.803 -5.757 1.00 98.19 78 TYR A O 1
ATOM 650 N N . PHE A 1 79 ? -0.851 -7.628 -5.186 1.00 97.38 79 PHE A N 1
ATOM 651 C CA . PHE A 1 79 ? 0.120 -6.972 -4.320 1.00 97.38 79 PHE A CA 1
ATOM 652 C C . PHE A 1 79 ? 1.462 -6.879 -5.052 1.00 97.38 79 PHE A C 1
ATOM 654 O O . PHE A 1 79 ? 1.882 -7.838 -5.700 1.00 97.38 79 PHE A O 1
ATOM 661 N N . VAL A 1 80 ? 2.140 -5.738 -4.969 1.00 96.50 80 VAL A N 1
ATOM 662 C CA . VAL A 1 80 ? 3.388 -5.460 -5.684 1.00 96.50 80 VAL A CA 1
ATOM 663 C C . VAL A 1 80 ? 4.474 -5.046 -4.703 1.00 96.50 80 VAL A C 1
ATOM 665 O O . VAL A 1 80 ? 4.253 -4.217 -3.829 1.00 96.50 80 VAL A O 1
ATOM 668 N N . THR A 1 81 ? 5.662 -5.616 -4.890 1.00 94.88 81 THR A N 1
ATOM 669 C CA . THR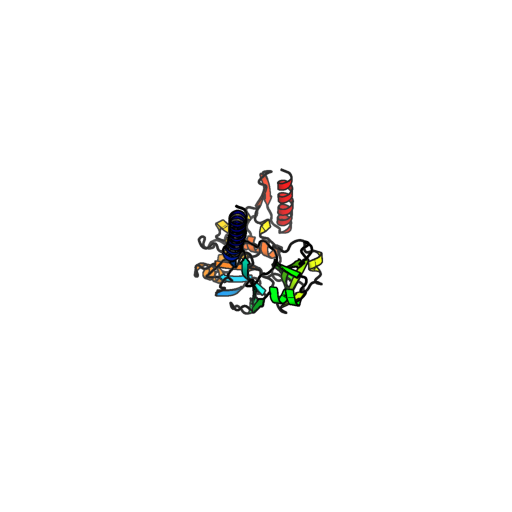 A 1 81 ? 6.924 -5.187 -4.257 1.00 94.88 81 THR A CA 1
ATOM 670 C C . THR A 1 81 ? 7.983 -5.020 -5.341 1.00 94.88 81 THR A C 1
ATOM 672 O O . THR A 1 81 ? 7.777 -5.471 -6.471 1.00 94.88 81 THR A O 1
ATOM 675 N N . ASP A 1 82 ? 9.138 -4.435 -5.036 1.00 93.31 82 ASP A N 1
ATOM 676 C CA . ASP A 1 82 ? 10.216 -4.289 -6.010 1.00 93.31 82 ASP A CA 1
ATOM 677 C C . ASP A 1 82 ? 11.594 -4.681 -5.464 1.00 93.31 82 ASP A C 1
ATOM 679 O O . ASP A 1 82 ? 11.812 -4.858 -4.272 1.00 93.31 82 ASP A O 1
ATOM 683 N N . ALA A 1 83 ? 12.537 -4.861 -6.383 1.00 92.31 83 ALA A N 1
ATOM 684 C CA . ALA A 1 83 ? 13.959 -4.850 -6.082 1.00 92.31 83 ALA A CA 1
ATOM 685 C C . ALA A 1 83 ? 14.673 -4.030 -7.138 1.00 92.31 83 ALA A C 1
ATOM 687 O O . ALA A 1 83 ? 14.430 -4.196 -8.342 1.00 92.31 83 ALA A O 1
ATOM 688 N N . ARG A 1 84 ? 15.619 -3.208 -6.699 1.00 89.50 84 ARG A N 1
ATOM 689 C CA . ARG A 1 84 ? 16.360 -2.331 -7.596 1.00 89.50 84 ARG A CA 1
ATOM 690 C C . ARG A 1 84 ? 17.798 -2.145 -7.165 1.00 89.50 84 ARG A C 1
ATOM 692 O O . ARG A 1 84 ? 18.134 -2.203 -5.986 1.00 89.50 84 ARG A O 1
ATOM 699 N N . ARG A 1 85 ? 18.640 -1.885 -8.154 1.00 88.00 85 ARG A N 1
ATOM 700 C CA . ARG A 1 85 ? 20.042 -1.528 -7.978 1.00 88.00 85 ARG A CA 1
ATOM 701 C C . ARG A 1 85 ? 20.358 -0.316 -8.835 1.00 88.00 85 ARG A C 1
ATOM 703 O O . ARG A 1 85 ? 20.094 -0.349 -10.037 1.00 88.00 85 ARG A O 1
ATOM 710 N N . PHE A 1 86 ? 20.948 0.703 -8.223 1.00 82.94 86 PHE A N 1
ATOM 711 C CA . PHE A 1 86 ? 21.383 1.930 -8.892 1.00 82.94 86 PHE A CA 1
ATOM 712 C C . PHE A 1 86 ? 22.650 2.495 -8.239 1.00 82.94 86 PHE A C 1
ATOM 714 O O . PHE A 1 86 ? 23.055 2.034 -7.178 1.00 82.94 86 PHE A O 1
ATOM 721 N N . ASP A 1 87 ? 23.314 3.446 -8.888 1.00 74.88 87 ASP A N 1
ATOM 722 C CA . ASP A 1 87 ? 24.540 4.088 -8.387 1.00 74.88 87 ASP A CA 1
ATOM 723 C C . ASP A 1 87 ? 24.205 5.341 -7.558 1.00 74.88 87 ASP A C 1
ATOM 725 O O . ASP A 1 87 ? 23.440 6.193 -8.008 1.00 74.88 87 ASP A O 1
ATOM 729 N N . ARG A 1 88 ? 24.798 5.471 -6.362 1.00 59.38 88 ARG A N 1
ATOM 730 C CA . ARG A 1 88 ? 24.630 6.634 -5.468 1.00 59.38 88 ARG A CA 1
ATOM 731 C C . ARG A 1 88 ? 25.154 7.945 -6.048 1.00 59.38 88 ARG A C 1
ATOM 733 O O . ARG A 1 88 ? 24.556 8.992 -5.810 1.00 59.38 88 ARG A O 1
ATOM 740 N N . ALA A 1 89 ? 26.266 7.909 -6.784 1.00 50.94 89 ALA A N 1
ATOM 741 C CA . ALA A 1 89 ? 26.848 9.091 -7.431 1.00 50.94 89 ALA A CA 1
ATOM 742 C C . ALA A 1 89 ? 25.992 9.575 -8.613 1.00 50.94 89 ALA A C 1
ATOM 744 O O . ALA A 1 89 ? 26.119 10.705 -9.089 1.00 50.94 89 ALA A O 1
ATOM 745 N N . SER A 1 90 ? 25.091 8.705 -9.057 1.00 51.81 90 SER A N 1
ATOM 746 C CA . SER A 1 90 ? 24.145 8.902 -10.124 1.00 51.81 90 SER A CA 1
ATOM 747 C C . SER A 1 90 ? 22.742 9.108 -9.542 1.00 51.81 90 SER A C 1
ATOM 749 O O . SER A 1 90 ? 21.823 8.339 -9.803 1.00 51.81 90 SER A O 1
ATOM 751 N N . SER A 1 91 ? 22.516 10.269 -8.921 1.00 49.78 91 SER A N 1
ATOM 752 C CA . SER A 1 91 ? 21.209 10.929 -9.099 1.00 49.78 91 SER A CA 1
ATOM 753 C C . SER A 1 91 ? 20.926 11.228 -10.587 1.00 49.78 91 SER A C 1
ATOM 755 O O . SER A 1 91 ? 19.839 11.674 -10.941 1.00 49.78 91 SER A O 1
ATOM 757 N N . SER A 1 92 ? 21.903 10.960 -11.470 1.00 52.75 92 SER A N 1
ATOM 758 C CA . SER A 1 92 ? 21.745 10.847 -12.912 1.00 52.75 92 SER A CA 1
ATOM 759 C C . SER A 1 92 ? 20.672 9.808 -13.234 1.00 52.75 92 SER A C 1
ATOM 761 O O . SER A 1 92 ? 20.762 8.623 -12.931 1.00 52.75 92 SER A O 1
ATOM 763 N N . GLU A 1 93 ? 19.622 10.298 -13.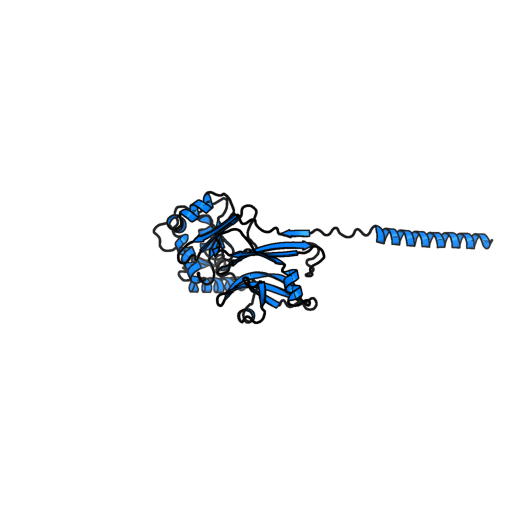859 1.00 59.19 93 GLU A N 1
ATOM 764 C CA . GLU A 1 93 ? 18.349 9.620 -14.026 1.00 59.19 93 GLU A CA 1
ATOM 765 C C . GLU A 1 93 ? 18.416 8.428 -15.006 1.00 59.19 93 GLU A C 1
ATOM 767 O O . GLU A 1 93 ? 17.414 7.803 -15.312 1.00 59.19 93 GLU A O 1
ATOM 772 N N . ARG A 1 94 ? 19.599 8.074 -15.519 1.00 69.31 94 ARG A N 1
ATOM 773 C CA . ARG A 1 94 ? 19.773 7.131 -16.626 1.00 69.31 94 ARG A CA 1
ATOM 774 C C . ARG A 1 94 ? 20.247 5.756 -16.145 1.00 69.31 94 ARG A C 1
ATOM 776 O O . ARG A 1 94 ? 21.321 5.678 -15.547 1.00 69.31 94 ARG A O 1
ATOM 783 N N . PRO A 1 95 ? 19.542 4.663 -16.500 1.00 73.00 95 PRO A N 1
ATOM 784 C CA . PRO A 1 95 ? 20.015 3.312 -16.223 1.00 73.00 95 PRO A CA 1
ATOM 785 C C . PRO A 1 95 ? 21.404 3.063 -16.816 1.00 73.00 95 PRO A C 1
ATOM 787 O O . PRO A 1 95 ? 21.609 3.220 -18.021 1.00 73.00 95 PRO A O 1
ATOM 790 N N . SER A 1 96 ? 22.350 2.677 -15.961 1.00 76.19 96 SER A N 1
ATOM 791 C CA . SER A 1 96 ? 23.721 2.326 -16.342 1.00 76.19 96 SER A CA 1
ATOM 792 C C . SER A 1 96 ? 23.927 0.810 -16.321 1.00 76.19 96 SER A C 1
ATOM 794 O O . SER A 1 96 ? 23.051 0.049 -15.905 1.00 76.19 96 SER A O 1
ATOM 796 N N . GLU A 1 97 ? 25.084 0.343 -16.790 1.00 77.62 97 GLU A N 1
ATOM 797 C CA . GLU A 1 97 ? 25.419 -1.082 -16.757 1.00 77.62 97 GLU A CA 1
ATOM 798 C C . GLU A 1 97 ? 25.303 -1.647 -15.327 1.00 77.62 97 GLU A C 1
ATOM 800 O O . GLU A 1 97 ? 25.725 -1.024 -14.355 1.00 77.62 97 GLU A O 1
ATOM 805 N N . GLY A 1 98 ? 24.670 -2.815 -15.190 1.00 80.62 98 GLY A N 1
ATOM 806 C CA . GLY A 1 98 ? 24.431 -3.463 -13.896 1.00 80.62 98 GLY A CA 1
ATOM 807 C C . GLY A 1 98 ? 23.226 -2.941 -13.103 1.00 80.62 98 GLY A C 1
ATOM 808 O O . GLY A 1 98 ? 22.893 -3.536 -12.073 1.00 80.62 98 GLY A O 1
ATOM 809 N N . TRP A 1 99 ? 22.547 -1.885 -13.566 1.00 86.75 99 TRP A N 1
ATOM 810 C CA . TRP A 1 99 ? 21.289 -1.440 -12.968 1.00 86.75 99 TRP A CA 1
ATOM 811 C C . TRP A 1 99 ? 20.165 -2.417 -13.292 1.00 86.75 99 TRP A C 1
ATOM 813 O O . TRP A 1 99 ? 20.068 -2.947 -14.399 1.00 86.75 99 TRP A O 1
ATOM 823 N N . TYR A 1 100 ? 19.276 -2.615 -12.328 1.00 90.88 100 TYR A N 1
ATOM 824 C CA . TYR A 1 100 ? 18.026 -3.327 -12.549 1.00 90.88 100 TYR A CA 1
ATOM 825 C C . TYR A 1 100 ? 16.919 -2.685 -11.730 1.00 90.88 100 TYR A C 1
ATOM 827 O O . TYR A 1 100 ? 17.174 -2.124 -10.665 1.00 90.88 100 TYR A O 1
ATOM 835 N N . TRP A 1 101 ? 15.690 -2.813 -12.214 1.00 92.88 101 TRP A N 1
ATOM 836 C CA . TRP A 1 101 ? 14.493 -2.510 -11.448 1.00 92.88 101 TRP A CA 1
ATOM 837 C C . TRP A 1 101 ? 13.435 -3.539 -11.819 1.00 92.88 101 TRP A C 1
ATOM 839 O O . TRP A 1 101 ? 12.955 -3.575 -12.950 1.00 92.88 101 TRP A O 1
ATOM 849 N N . ASN A 1 102 ? 13.135 -4.433 -10.882 1.00 95.56 102 ASN A N 1
ATOM 850 C CA . ASN A 1 102 ? 12.152 -5.488 -11.067 1.00 95.56 102 ASN A CA 1
ATOM 851 C C . ASN A 1 102 ? 10.994 -5.273 -10.110 1.00 95.56 102 ASN A C 1
ATOM 853 O O . ASN A 1 102 ? 11.239 -4.986 -8.942 1.00 95.56 102 ASN A O 1
ATOM 857 N N . VAL A 1 103 ? 9.774 -5.505 -10.578 1.00 96.50 103 VAL A N 1
ATOM 858 C CA . VAL A 1 103 ? 8.614 -5.671 -9.699 1.00 96.50 103 VAL A CA 1
ATOM 859 C C . VAL A 1 103 ? 8.271 -7.145 -9.557 1.00 96.50 103 VAL A C 1
ATOM 861 O O . VAL A 1 103 ? 8.524 -7.954 -10.455 1.00 96.50 103 VAL A O 1
ATOM 864 N N . TYR A 1 104 ? 7.711 -7.477 -8.404 1.00 96.81 104 TYR A N 1
ATOM 865 C CA . TYR A 1 104 ? 7.244 -8.798 -8.027 1.00 96.81 104 TYR A CA 1
ATOM 866 C C . TYR A 1 104 ? 5.764 -8.689 -7.691 1.00 96.81 104 TYR A C 1
ATOM 868 O O . TYR A 1 104 ? 5.399 -8.002 -6.738 1.00 96.81 104 TYR A O 1
ATOM 876 N N . ILE A 1 105 ? 4.943 -9.342 -8.508 1.00 98.12 105 ILE A N 1
ATOM 877 C CA . ILE A 1 105 ? 3.486 -9.237 -8.510 1.00 98.12 105 ILE A CA 1
ATOM 878 C C . ILE A 1 105 ? 2.917 -10.522 -7.910 1.00 98.12 105 ILE A C 1
ATOM 880 O O . ILE A 1 105 ? 3.090 -11.600 -8.481 1.00 98.12 105 ILE A O 1
ATOM 884 N N . TYR A 1 106 ? 2.267 -10.411 -6.757 1.00 97.88 106 TYR A N 1
ATOM 885 C CA . TYR A 1 106 ? 1.616 -11.510 -6.050 1.00 97.88 106 TYR A CA 1
ATOM 886 C C . TYR A 1 106 ? 0.116 -11.455 -6.310 1.00 97.88 106 TYR A C 1
ATOM 888 O O . TYR A 1 106 ? -0.511 -10.416 -6.118 1.00 97.88 106 TYR A O 1
ATOM 896 N N . ASP A 1 107 ? -0.461 -12.580 -6.714 1.00 98.06 107 ASP A N 1
ATOM 897 C CA . ASP A 1 107 ? -1.910 -12.751 -6.812 1.00 98.06 107 ASP A CA 1
ATOM 898 C C . ASP A 1 107 ? -2.451 -13.146 -5.433 1.00 98.06 107 ASP A C 1
ATOM 900 O O . ASP A 1 107 ? -2.255 -14.282 -4.986 1.00 98.06 107 ASP A O 1
ATOM 904 N N . VAL A 1 108 ? -3.088 -12.206 -4.730 1.00 97.69 108 VAL A N 1
ATOM 905 C CA . VAL A 1 108 ? -3.496 -12.429 -3.333 1.00 97.69 108 VAL A CA 1
ATOM 906 C C . VAL A 1 108 ? -4.606 -13.472 -3.211 1.00 97.69 108 VAL A C 1
ATOM 908 O O . VAL A 1 108 ? -4.718 -14.130 -2.178 1.00 97.69 108 VAL A O 1
ATOM 911 N N . GLU A 1 109 ? -5.363 -13.709 -4.285 1.00 96.19 109 GLU A N 1
ATOM 912 C CA . GLU A 1 109 ? -6.405 -14.741 -4.338 1.00 96.19 109 GLU A CA 1
ATOM 913 C C . GLU A 1 109 ? -5.821 -16.157 -4.318 1.00 96.19 109 GLU A C 1
ATOM 915 O O . GLU A 1 109 ? -6.487 -17.106 -3.905 1.00 96.19 109 GLU A O 1
ATOM 920 N N . GLN A 1 110 ? -4.550 -16.318 -4.702 1.00 96.62 110 GLN A N 1
ATOM 921 C CA . GLN A 1 110 ? -3.867 -17.607 -4.599 1.00 96.62 110 GLN A CA 1
ATOM 922 C C . GLN A 1 110 ? -3.471 -17.953 -3.163 1.00 96.62 110 GLN A C 1
ATOM 924 O O . GLN A 1 110 ? -3.111 -19.110 -2.921 1.00 96.62 110 GLN A O 1
ATOM 929 N N . LYS A 1 111 ? -3.514 -16.981 -2.234 1.00 95.44 111 LYS A N 1
ATOM 930 C CA . LYS A 1 111 ? -3.146 -17.134 -0.813 1.00 95.44 111 LYS A CA 1
ATOM 931 C C . LYS A 1 111 ? -1.780 -17.798 -0.625 1.00 95.44 111 LYS A C 1
ATOM 933 O O . LYS A 1 111 ? -1.588 -18.697 0.193 1.00 95.44 111 LYS A O 1
ATOM 938 N N . LYS A 1 112 ? -0.833 -17.426 -1.490 1.00 94.94 112 LYS A N 1
ATOM 939 C CA . LYS A 1 112 ? 0.509 -18.008 -1.554 1.00 94.94 112 LYS A CA 1
ATOM 940 C C . LYS A 1 112 ? 1.544 -16.918 -1.801 1.00 94.94 112 LYS A C 1
ATOM 942 O O . LYS A 1 112 ? 1.315 -16.069 -2.661 1.00 94.94 112 LYS A O 1
ATOM 947 N N . PRO A 1 113 ? 2.718 -16.993 -1.156 1.00 92.94 113 PRO A N 1
ATOM 948 C CA . PRO A 1 113 ? 3.821 -16.057 -1.361 1.00 92.94 113 PRO A CA 1
ATOM 949 C C . PRO A 1 113 ? 4.583 -16.311 -2.679 1.00 92.94 113 PRO A C 1
ATOM 951 O O . PRO A 1 113 ? 5.807 -16.415 -2.716 1.00 92.94 113 PRO A O 1
ATOM 954 N N . ASN A 1 114 ? 3.870 -16.449 -3.796 1.00 94.88 114 ASN A N 1
ATOM 955 C CA . ASN A 1 114 ? 4.474 -16.659 -5.108 1.00 94.88 114 ASN A CA 1
ATOM 956 C C . ASN A 1 114 ? 4.255 -15.429 -5.987 1.00 94.88 114 ASN A C 1
ATOM 958 O O . ASN A 1 114 ? 3.117 -15.013 -6.191 1.00 94.88 114 ASN A O 1
ATOM 962 N N . ALA A 1 115 ? 5.343 -14.881 -6.526 1.00 96.75 115 ALA A N 1
ATOM 963 C CA . ALA A 1 115 ? 5.294 -13.674 -7.336 1.00 96.75 115 ALA A CA 1
ATOM 964 C C . ALA A 1 115 ? 5.769 -13.912 -8.764 1.00 96.75 115 ALA A C 1
ATOM 966 O O . ALA A 1 115 ? 6.764 -14.600 -9.007 1.00 96.75 115 ALA A O 1
ATOM 967 N N . GLN A 1 116 ? 5.117 -13.234 -9.699 1.00 97.50 116 GLN A N 1
ATOM 968 C CA . GLN A 1 116 ? 5.618 -13.060 -11.053 1.00 97.50 116 GLN A CA 1
ATOM 969 C C . GLN A 1 116 ? 6.601 -11.891 -11.083 1.00 97.50 116 GLN A C 1
ATOM 971 O O . GLN A 1 116 ? 6.336 -10.825 -10.533 1.00 97.50 116 GLN A O 1
ATOM 976 N N . LYS A 1 117 ? 7.757 -12.098 -11.715 1.00 97.50 117 LYS A N 1
ATOM 977 C CA . LYS A 1 117 ? 8.800 -11.079 -11.842 1.00 97.50 117 LYS A CA 1
ATOM 978 C C . LYS A 1 117 ? 8.680 -10.368 -13.187 1.00 97.50 117 LYS A C 1
ATOM 980 O O . LYS A 1 117 ? 8.695 -11.029 -14.225 1.00 97.50 117 LYS A O 1
ATOM 985 N N . VAL A 1 118 ? 8.670 -9.039 -13.167 1.00 97.81 118 VAL A N 1
ATOM 986 C CA . VAL A 1 118 ? 8.708 -8.197 -14.371 1.00 97.81 118 VAL A CA 1
ATOM 987 C C . VAL A 1 118 ? 9.915 -7.266 -14.303 1.00 97.81 118 VAL A C 1
ATOM 989 O O . VAL A 1 118 ? 10.093 -6.544 -13.325 1.00 97.81 118 VAL A O 1
ATOM 992 N N . ASP A 1 119 ? 10.742 -7.282 -15.350 1.00 96.38 119 ASP A N 1
ATOM 993 C CA . ASP A 1 119 ? 11.855 -6.342 -15.528 1.00 96.38 119 ASP A CA 1
ATOM 994 C C . ASP A 1 119 ? 11.323 -5.037 -16.129 1.00 96.38 119 ASP A C 1
ATOM 996 O O . ASP A 1 119 ? 10.940 -4.986 -17.304 1.00 96.38 119 ASP A O 1
ATOM 1000 N N . LEU A 1 120 ? 11.281 -3.979 -15.316 1.00 95.62 120 LEU A N 1
ATOM 1001 C CA . LEU A 1 120 ? 10.702 -2.707 -15.728 1.00 95.62 120 LEU A CA 1
ATOM 1002 C C . LEU A 1 120 ? 11.564 -1.977 -16.760 1.00 95.62 120 LEU A C 1
ATOM 1004 O O . LEU A 1 120 ? 11.016 -1.323 -17.643 1.00 95.62 120 LEU A O 1
ATOM 1008 N N . TYR A 1 121 ? 12.895 -2.090 -16.706 1.00 92.06 121 TYR A N 1
ATOM 1009 C CA . TYR A 1 121 ? 13.751 -1.432 -17.697 1.00 92.06 121 TYR A CA 1
ATOM 1010 C C . TYR A 1 121 ? 13.616 -2.088 -19.068 1.00 92.06 121 TYR A C 1
ATOM 1012 O O . TYR A 1 121 ? 13.499 -1.385 -20.076 1.00 92.06 121 TYR A O 1
ATOM 1020 N N . ALA A 1 122 ? 13.581 -3.422 -19.118 1.00 93.62 122 ALA A N 1
ATOM 1021 C CA . ALA A 1 122 ? 13.318 -4.145 -20.358 1.00 93.62 122 ALA A CA 1
ATOM 1022 C C . ALA A 1 122 ? 11.928 -3.804 -20.918 1.00 93.62 122 ALA A C 1
ATOM 1024 O O . ALA A 1 122 ? 11.782 -3.601 -22.128 1.00 93.62 122 ALA A O 1
ATOM 1025 N N . LEU A 1 123 ? 10.924 -3.697 -20.043 1.00 96.50 123 LEU A N 1
ATOM 1026 C CA . LEU A 1 123 ? 9.559 -3.362 -20.428 1.00 96.50 123 LEU A CA 1
ATOM 1027 C C . LEU A 1 123 ? 9.441 -1.936 -20.985 1.00 96.50 123 LEU A C 1
ATOM 1029 O O . LEU A 1 123 ? 8.923 -1.765 -22.087 1.00 96.50 123 LEU A O 1
ATOM 1033 N N . VAL A 1 124 ? 9.972 -0.931 -20.280 1.00 94.69 124 VAL A N 1
ATOM 1034 C CA . VAL A 1 124 ? 9.957 0.476 -20.723 1.00 94.69 124 VAL A CA 1
ATOM 1035 C C . VAL A 1 124 ? 10.712 0.640 -22.037 1.00 94.69 124 VAL A C 1
ATOM 1037 O O . VAL A 1 124 ? 10.195 1.259 -22.962 1.00 94.69 124 VAL A O 1
ATOM 1040 N N . LYS A 1 125 ? 11.886 0.010 -22.180 1.00 92.88 125 LYS A N 1
ATOM 1041 C CA . LYS A 1 125 ? 12.663 0.050 -23.427 1.00 92.88 125 LYS A CA 1
ATOM 1042 C C . LYS A 1 125 ? 11.897 -0.534 -24.619 1.00 92.88 125 LYS A C 1
ATOM 1044 O O . LYS A 1 125 ? 12.077 -0.061 -25.740 1.00 92.88 125 LYS A O 1
ATOM 1049 N N . LYS A 1 126 ? 11.088 -1.576 -24.394 1.00 95.94 126 LYS A N 1
ATOM 1050 C CA . LYS A 1 126 ? 10.239 -2.193 -25.423 1.00 95.94 126 LYS A CA 1
ATOM 1051 C C . LYS A 1 126 ? 9.022 -1.330 -25.763 1.00 95.94 126 LYS A C 1
ATOM 1053 O O . LYS A 1 126 ? 8.623 -1.320 -26.922 1.00 95.94 126 LYS A O 1
ATOM 1058 N N . TYR A 1 127 ? 8.438 -0.665 -24.768 1.00 96.44 127 TYR A N 1
ATOM 1059 C CA . TYR A 1 127 ? 7.313 0.253 -24.942 1.00 96.44 127 TYR A CA 1
ATOM 1060 C C . TYR A 1 127 ? 7.731 1.487 -25.752 1.00 96.44 127 TYR A C 1
ATOM 1062 O O . TYR A 1 127 ? 7.197 1.713 -26.833 1.00 96.44 127 TYR A O 1
ATOM 1070 N N . ASP A 1 128 ? 8.750 2.214 -25.293 1.00 93.38 128 ASP A N 1
ATOM 1071 C CA . ASP A 1 128 ? 9.361 3.312 -26.037 1.00 93.38 128 ASP A CA 1
ATOM 1072 C C . ASP A 1 128 ? 10.800 3.540 -25.553 1.00 93.38 128 ASP A C 1
ATOM 1074 O O . ASP A 1 128 ? 11.063 4.038 -24.457 1.00 93.38 128 ASP A O 1
ATOM 1078 N N . SER A 1 129 ? 11.763 3.211 -26.416 1.00 91.44 129 SER A N 1
ATOM 1079 C CA . SER A 1 129 ? 13.195 3.361 -26.130 1.00 91.44 129 SER A CA 1
ATOM 1080 C C . SER A 1 129 ? 13.661 4.809 -25.920 1.00 91.44 129 SER A C 1
ATOM 1082 O O . SER A 1 129 ? 14.793 5.021 -25.483 1.00 91.44 129 SER A O 1
ATOM 1084 N N . SER A 1 130 ? 12.824 5.808 -26.223 1.00 89.69 130 SER A N 1
ATOM 1085 C CA . SER A 1 130 ? 13.090 7.222 -25.948 1.00 89.69 130 SER A CA 1
ATOM 1086 C C . SER A 1 130 ? 12.860 7.621 -24.481 1.00 89.69 130 SER A C 1
ATOM 1088 O O . SER A 1 130 ? 13.237 8.732 -24.084 1.00 89.69 130 SER A O 1
ATOM 1090 N N . TYR A 1 131 ? 12.320 6.701 -23.676 1.00 90.56 131 TYR A N 1
ATOM 1091 C CA . TYR A 1 131 ? 12.093 6.857 -22.247 1.00 90.56 131 TYR A CA 1
ATOM 1092 C C . TYR A 1 131 ? 12.974 5.928 -21.399 1.00 90.56 131 TYR A C 1
ATOM 1094 O O . TYR A 1 131 ? 13.482 4.902 -21.856 1.00 90.56 131 TYR A O 1
ATOM 1102 N N . TYR A 1 132 ? 13.105 6.284 -20.124 1.00 89.06 132 TYR A N 1
ATOM 1103 C CA . TYR A 1 132 ? 13.540 5.408 -19.040 1.00 89.06 132 TYR A CA 1
ATOM 1104 C C . TYR A 1 132 ? 12.576 5.527 -17.852 1.00 89.06 132 TYR A C 1
ATOM 1106 O O . TYR A 1 132 ? 11.809 6.487 -17.747 1.00 89.06 132 TYR A O 1
ATOM 1114 N N . LEU A 1 133 ? 12.613 4.538 -16.956 1.00 90.19 133 LEU A N 1
ATOM 1115 C CA . LEU A 1 133 ? 11.846 4.558 -15.713 1.00 90.19 133 LEU A CA 1
ATOM 1116 C C . LEU A 1 133 ? 12.512 5.507 -14.708 1.00 90.19 133 LEU A C 1
ATOM 1118 O O . LEU A 1 133 ? 13.641 5.256 -14.293 1.00 90.19 133 LEU A O 1
ATOM 1122 N N . GLY A 1 134 ? 11.810 6.572 -14.323 1.00 87.88 134 GLY A N 1
ATOM 1123 C CA . GLY A 1 134 ? 12.269 7.537 -13.322 1.00 87.88 134 GLY A CA 1
ATOM 1124 C C . GLY A 1 134 ? 11.824 7.183 -11.903 1.00 87.88 134 GLY A C 1
ATOM 1125 O O . GLY A 1 134 ? 12.614 7.289 -10.967 1.00 87.88 134 GLY A O 1
ATOM 1126 N N . ALA A 1 135 ? 10.576 6.737 -11.729 1.00 89.38 135 ALA A N 1
ATOM 1127 C CA . ALA A 1 135 ? 10.056 6.334 -10.424 1.00 89.38 135 ALA A CA 1
ATOM 1128 C C . ALA A 1 135 ? 8.908 5.320 -10.520 1.00 89.38 135 ALA A C 1
ATOM 1130 O O . ALA A 1 135 ? 8.207 5.231 -11.530 1.00 89.38 135 ALA A O 1
ATOM 1131 N N . LEU A 1 136 ? 8.699 4.598 -9.419 1.00 90.81 136 LEU A N 1
ATOM 1132 C CA . LEU A 1 136 ? 7.544 3.735 -9.188 1.00 90.81 136 LEU A CA 1
ATOM 1133 C C . LEU A 1 136 ? 6.498 4.499 -8.358 1.00 90.81 136 LEU A C 1
ATOM 1135 O O . LEU A 1 136 ? 6.854 5.197 -7.405 1.00 90.81 136 LEU A O 1
ATOM 1139 N N . GLY A 1 137 ? 5.229 4.426 -8.759 1.00 92.19 137 GLY A N 1
ATOM 1140 C CA . GLY A 1 137 ? 4.098 5.040 -8.058 1.00 92.19 137 GLY A CA 1
ATOM 1141 C C . GLY A 1 137 ? 3.298 4.059 -7.200 1.00 92.19 137 GLY A C 1
ATOM 1142 O O . GLY A 1 137 ? 3.769 2.974 -6.873 1.00 92.19 137 GLY A O 1
ATOM 1143 N N . SER A 1 138 ? 2.069 4.435 -6.856 1.00 92.88 138 SER A N 1
ATOM 1144 C CA . SER A 1 138 ? 1.095 3.561 -6.198 1.00 92.88 138 SER A CA 1
ATOM 1145 C C . SER A 1 138 ? 0.543 2.502 -7.158 1.00 92.88 138 SER A C 1
ATOM 1147 O O . SER A 1 138 ? 0.475 2.713 -8.375 1.00 92.88 138 SER A O 1
ATOM 1149 N N . VAL A 1 139 ? 0.099 1.382 -6.588 1.00 95.19 139 VAL A N 1
ATOM 1150 C CA . VAL A 1 139 ? -0.828 0.465 -7.257 1.00 95.19 139 VAL A CA 1
ATOM 1151 C C . VAL A 1 139 ? -2.237 1.041 -7.143 1.00 95.19 139 VAL A C 1
ATOM 1153 O O . VAL A 1 139 ? -2.605 1.567 -6.094 1.00 95.19 139 VAL A O 1
ATOM 1156 N N . ILE A 1 140 ? -3.014 0.967 -8.217 1.00 94.69 140 ILE A N 1
ATOM 1157 C CA . ILE A 1 140 ? -4.384 1.473 -8.296 1.00 94.69 140 ILE A CA 1
ATOM 1158 C C . ILE A 1 140 ? -5.294 0.426 -8.929 1.00 94.69 140 ILE A C 1
ATOM 1160 O O . ILE A 1 140 ? -4.871 -0.303 -9.825 1.00 94.69 140 ILE A O 1
ATOM 1164 N N . TYR A 1 141 ? -6.550 0.388 -8.504 1.00 94.88 141 TYR A N 1
ATOM 1165 C CA . TYR A 1 141 ? -7.601 -0.376 -9.165 1.00 94.88 141 TYR A CA 1
ATOM 1166 C C . TYR A 1 141 ? -8.512 0.549 -9.966 1.00 94.88 141 TYR A C 1
ATOM 1168 O O . TYR A 1 141 ? -9.001 1.561 -9.457 1.00 94.88 141 TYR A O 1
ATOM 1176 N N . GLN A 1 142 ? -8.782 0.187 -11.216 1.00 93.44 142 GLN A N 1
ATOM 1177 C CA . GLN A 1 142 ? -9.712 0.918 -12.059 1.00 93.44 142 GLN A CA 1
ATOM 1178 C C . GLN A 1 142 ? -10.360 0.007 -13.100 1.00 93.44 142 GLN A C 1
ATOM 1180 O O . GLN A 1 142 ? -9.682 -0.754 -13.782 1.00 93.44 142 GLN A O 1
ATOM 1185 N N . ASN A 1 143 ? -11.679 0.139 -13.272 1.00 90.19 143 ASN A N 1
ATOM 1186 C CA . ASN A 1 143 ? -12.450 -0.551 -14.313 1.00 90.19 143 ASN A CA 1
ATOM 1187 C C . ASN A 1 143 ? -12.232 -2.078 -14.348 1.00 90.19 143 ASN A C 1
ATOM 1189 O O . ASN A 1 143 ? -12.182 -2.668 -15.423 1.00 90.19 143 ASN A O 1
ATOM 1193 N N . GLY A 1 144 ? -12.107 -2.722 -13.183 1.00 94.06 144 GLY A N 1
ATOM 1194 C CA . GLY A 1 144 ? -11.912 -4.173 -13.100 1.00 94.06 144 GLY A CA 1
ATOM 1195 C C . GLY A 1 144 ? -10.457 -4.636 -13.178 1.00 94.06 144 GLY A C 1
ATOM 1196 O O . GLY A 1 144 ? -10.221 -5.838 -13.123 1.00 94.06 144 GLY A O 1
ATOM 1197 N N . GLN A 1 145 ? -9.492 -3.720 -13.280 1.00 97.00 145 GLN A N 1
ATOM 1198 C CA . GLN A 1 145 ? -8.083 -4.050 -13.471 1.00 97.00 145 GLN A CA 1
ATOM 1199 C C . GLN A 1 145 ? -7.195 -3.338 -12.447 1.00 97.00 145 GLN A C 1
ATOM 1201 O O . GLN A 1 145 ? -7.430 -2.178 -12.106 1.00 97.00 145 GLN A O 1
ATOM 1206 N N . ASP A 1 146 ? -6.140 -4.021 -12.001 1.00 97.88 146 ASP A N 1
ATOM 1207 C CA . ASP A 1 146 ? -5.076 -3.396 -11.219 1.00 97.88 146 ASP A CA 1
ATOM 1208 C C . ASP A 1 146 ? -3.930 -2.911 -12.104 1.00 97.88 146 ASP A C 1
ATOM 1210 O O . ASP A 1 146 ? -3.470 -3.598 -13.026 1.00 97.88 146 ASP A O 1
ATOM 1214 N N . TYR A 1 147 ? -3.413 -1.747 -11.739 1.00 97.75 147 TYR A N 1
ATOM 1215 C CA . TYR A 1 147 ? -2.329 -1.075 -12.422 1.00 97.75 147 TYR A CA 1
ATOM 1216 C C . TYR A 1 147 ? -1.267 -0.609 -11.441 1.00 97.75 147 TYR A C 1
ATOM 1218 O O . TYR A 1 147 ? -1.572 -0.092 -10.374 1.00 97.75 147 TYR A O 1
ATOM 1226 N N . GLN A 1 148 ? -0.009 -0.702 -11.846 1.00 97.06 148 GLN A N 1
ATOM 1227 C CA . GLN A 1 148 ? 1.098 -0.024 -11.187 1.00 97.06 148 GLN A CA 1
ATOM 1228 C C . GLN A 1 148 ? 1.414 1.266 -11.947 1.00 97.06 148 GLN A C 1
ATOM 1230 O O . GLN A 1 148 ? 1.738 1.223 -13.134 1.00 97.06 148 GLN A O 1
ATOM 1235 N N . ILE A 1 149 ? 1.359 2.418 -11.275 1.00 96.38 149 ILE A N 1
ATOM 1236 C CA . ILE A 1 149 ? 1.764 3.689 -11.887 1.00 96.38 149 ILE A CA 1
ATOM 1237 C C . ILE A 1 149 ? 3.280 3.683 -12.101 1.00 96.38 149 ILE A C 1
ATOM 1239 O O . ILE A 1 149 ? 4.040 3.396 -11.170 1.00 96.38 149 ILE A O 1
ATOM 1243 N N . LEU A 1 150 ? 3.717 4.044 -13.308 1.00 95.62 150 LEU A N 1
ATOM 1244 C CA . LEU A 1 150 ? 5.117 4.272 -13.659 1.00 95.62 150 LEU A CA 1
ATOM 1245 C C . LEU A 1 150 ? 5.321 5.746 -14.031 1.00 95.62 150 LEU A C 1
ATOM 1247 O O . LEU A 1 150 ? 4.590 6.292 -14.856 1.00 95.62 150 LEU A O 1
ATOM 1251 N N . GLU A 1 151 ? 6.340 6.383 -13.457 1.00 93.81 151 GLU A N 1
ATOM 1252 C CA . GLU A 1 151 ? 6.819 7.697 -13.893 1.00 93.81 151 GLU A CA 1
ATOM 1253 C C . GLU A 1 151 ? 7.959 7.491 -14.894 1.00 93.81 151 GLU A C 1
ATOM 1255 O O . GLU A 1 151 ? 9.047 7.039 -14.528 1.00 93.81 151 GLU A O 1
ATOM 1260 N N . LEU A 1 152 ? 7.712 7.812 -16.162 1.00 92.69 152 LEU A N 1
ATOM 1261 C CA . LEU A 1 152 ? 8.707 7.761 -17.227 1.00 92.69 152 LEU A CA 1
ATOM 1262 C C . LEU A 1 152 ? 9.300 9.140 -17.487 1.00 92.69 152 LEU A C 1
ATOM 1264 O O . LEU A 1 152 ? 8.626 10.165 -17.369 1.00 92.69 152 LEU A O 1
ATOM 1268 N N . ARG A 1 153 ? 10.560 9.161 -17.913 1.00 89.69 153 ARG A N 1
ATOM 1269 C CA . ARG A 1 153 ? 11.271 10.384 -18.292 1.00 89.69 153 ARG A CA 1
ATOM 1270 C C . ARG A 1 153 ? 11.975 10.201 -19.623 1.00 89.69 153 ARG A C 1
ATOM 1272 O O . ARG A 1 153 ? 12.424 9.105 -19.953 1.00 89.69 153 ARG A O 1
ATOM 1279 N N . LYS A 1 154 ? 12.047 11.277 -20.405 1.00 87.06 154 LYS A N 1
ATOM 1280 C CA . LYS A 1 154 ? 12.731 11.271 -21.701 1.00 87.06 154 LYS A CA 1
ATOM 1281 C C . LYS A 1 154 ? 14.229 11.428 -21.510 1.00 87.06 154 LYS A C 1
ATOM 1283 O O . LYS A 1 154 ? 14.690 12.142 -20.630 1.00 87.06 154 LYS A O 1
ATOM 1288 N N . TRP A 1 155 ? 15.013 10.889 -22.443 1.00 75.75 155 TRP A N 1
ATOM 1289 C CA . TRP A 1 155 ? 16.457 11.161 -22.475 1.00 75.75 155 TRP A CA 1
ATOM 1290 C C . TRP A 1 155 ? 16.796 12.646 -22.701 1.00 75.75 155 TRP A C 1
ATOM 1292 O O . TRP A 1 155 ? 17.915 13.066 -22.393 1.00 75.75 155 TRP A O 1
ATOM 1302 N N . LYS A 1 156 ? 15.865 13.421 -23.280 1.00 72.94 156 LYS A N 1
ATOM 1303 C CA . LYS A 1 156 ? 15.972 14.862 -23.546 1.00 72.94 156 LYS A CA 1
ATOM 1304 C C . LYS A 1 156 ? 14.664 15.560 -23.156 1.00 72.94 156 LYS A C 1
ATOM 1306 O O . LYS A 1 156 ? 13.627 15.270 -23.752 1.00 72.94 156 LYS A O 1
ATOM 1311 N N . GLY A 1 157 ? 14.746 16.517 -22.235 1.00 66.56 157 GLY A N 1
ATOM 1312 C CA . GLY A 1 157 ? 13.586 17.205 -21.659 1.00 66.56 157 GLY A CA 1
ATOM 1313 C C . GLY A 1 157 ? 13.157 16.572 -20.335 1.00 66.56 157 GLY A C 1
ATOM 1314 O O . GLY A 1 157 ? 13.291 15.367 -20.163 1.00 66.56 157 GLY A O 1
ATOM 1315 N N . ASP A 1 158 ? 12.677 17.405 -19.415 1.00 64.31 158 ASP A N 1
ATOM 1316 C CA . ASP A 1 158 ? 12.627 17.087 -17.977 1.00 64.31 158 ASP A CA 1
ATOM 1317 C C . ASP A 1 158 ? 11.205 16.842 -17.444 1.00 64.31 158 ASP A C 1
ATOM 1319 O O . ASP A 1 158 ? 10.973 16.746 -16.243 1.00 64.31 158 ASP A O 1
ATOM 1323 N N . SER A 1 159 ? 10.207 16.789 -18.331 1.00 79.44 159 SER A N 1
ATOM 1324 C CA . SER A 1 159 ? 8.820 16.598 -17.907 1.00 79.44 159 SER A CA 1
ATOM 1325 C C . SER A 1 159 ? 8.520 15.108 -17.722 1.00 79.44 159 SER A C 1
ATOM 1327 O O . SER A 1 159 ? 8.573 14.366 -18.711 1.00 79.44 159 SER A O 1
ATOM 1329 N N . PRO A 1 160 ? 8.184 14.658 -16.497 1.00 86.94 160 PRO A N 1
ATOM 1330 C CA . PRO A 1 160 ? 7.747 13.290 -16.278 1.00 86.94 160 PRO A CA 1
ATOM 1331 C C . PRO A 1 160 ? 6.439 13.027 -17.027 1.00 86.94 160 PRO A C 1
ATOM 1333 O O . PRO A 1 160 ? 5.599 13.911 -17.195 1.00 86.94 160 PRO A O 1
ATOM 1336 N N . THR A 1 161 ? 6.269 11.798 -17.492 1.00 91.50 161 THR A N 1
ATOM 1337 C CA . THR A 1 161 ? 5.021 11.290 -18.066 1.00 91.50 161 THR A CA 1
ATOM 1338 C C . THR A 1 161 ? 4.605 10.069 -17.268 1.00 91.50 161 THR A C 1
ATOM 1340 O O . THR A 1 161 ? 5.430 9.194 -17.012 1.00 91.50 161 THR A O 1
ATOM 1343 N N . PHE A 1 162 ? 3.339 10.000 -16.871 1.00 94.94 162 PHE A N 1
ATOM 1344 C CA . PHE A 1 162 ? 2.809 8.819 -16.205 1.00 94.94 162 PHE A CA 1
ATOM 1345 C C . PHE A 1 162 ? 2.231 7.846 -17.224 1.00 94.94 162 PHE A C 1
ATOM 1347 O O . PHE A 1 162 ? 1.528 8.251 -18.147 1.00 94.94 162 PHE A O 1
ATOM 1354 N N . VAL A 1 163 ? 2.517 6.567 -17.021 1.00 97.06 163 VAL A N 1
ATOM 1355 C CA . VAL A 1 163 ? 1.891 5.445 -17.725 1.00 97.06 163 VAL A CA 1
ATOM 1356 C C . VAL A 1 163 ? 1.501 4.385 -16.699 1.00 97.06 163 VAL A C 1
ATOM 1358 O O . VAL A 1 163 ? 1.944 4.429 -15.547 1.00 97.06 163 VAL A O 1
ATOM 1361 N N . LEU A 1 164 ? 0.686 3.420 -17.104 1.00 97.75 164 LEU A N 1
ATOM 1362 C CA . LEU A 1 164 ? 0.230 2.336 -16.243 1.00 97.75 164 LEU A CA 1
ATOM 1363 C C . LEU A 1 164 ? 0.822 1.007 -16.691 1.00 97.75 164 LEU A C 1
ATOM 1365 O O . LEU A 1 164 ? 0.744 0.654 -17.859 1.00 97.75 164 LEU A O 1
ATOM 1369 N N . LEU A 1 165 ? 1.373 0.237 -15.760 1.00 98.25 165 LEU A N 1
ATOM 1370 C CA . LEU A 1 165 ? 1.652 -1.178 -15.962 1.00 98.25 165 LEU A CA 1
ATOM 1371 C C . LEU A 1 165 ? 0.416 -1.981 -15.562 1.00 98.25 165 LEU A C 1
ATOM 1373 O O . LEU A 1 165 ? 0.100 -2.058 -14.378 1.00 98.25 165 LEU A O 1
ATOM 1377 N N . ASN A 1 166 ? -0.251 -2.603 -16.528 1.00 98.19 166 ASN A N 1
ATOM 1378 C CA . ASN A 1 166 ? -1.313 -3.569 -16.266 1.00 98.19 166 ASN A CA 1
ATOM 1379 C C . ASN A 1 166 ? -0.724 -4.805 -15.569 1.00 98.19 166 ASN A C 1
ATOM 1381 O O . ASN A 1 166 ? 0.138 -5.484 -16.135 1.00 98.19 166 ASN A O 1
ATOM 1385 N N . LEU A 1 167 ? -1.170 -5.082 -14.342 1.00 98.25 167 LEU A N 1
ATOM 1386 C CA . LEU A 1 167 ? -0.575 -6.120 -13.494 1.00 98.25 167 LEU A CA 1
ATOM 1387 C C . LEU A 1 167 ? -0.953 -7.549 -13.899 1.00 98.25 167 LEU A C 1
ATOM 1389 O O . LEU A 1 167 ? -0.270 -8.482 -13.498 1.00 98.25 167 LEU A O 1
ATOM 1393 N N . GLU A 1 168 ? -1.980 -7.726 -14.729 1.00 97.62 168 GLU A N 1
ATOM 1394 C CA . GLU A 1 168 ? -2.361 -9.036 -15.264 1.00 97.62 168 GLU A CA 1
ATOM 1395 C C . GLU A 1 168 ? -1.657 -9.332 -16.593 1.00 97.62 168 GLU A C 1
ATOM 1397 O O . GLU A 1 168 ? -1.157 -10.433 -16.824 1.00 97.62 168 GLU A O 1
ATOM 1402 N N . THR A 1 169 ? -1.608 -8.345 -17.493 1.00 97.69 169 THR A N 1
ATOM 1403 C CA . THR A 1 169 ? -1.062 -8.541 -18.849 1.00 97.69 169 THR A CA 1
ATOM 1404 C C . THR A 1 169 ? 0.421 -8.196 -18.971 1.00 97.69 169 THR A C 1
ATOM 1406 O O . THR A 1 169 ? 1.049 -8.535 -19.980 1.00 97.69 169 THR A O 1
ATOM 1409 N N . HIS A 1 170 ? 0.977 -7.513 -17.968 1.00 97.62 170 HIS A N 1
ATOM 1410 C CA . HIS A 1 170 ? 2.338 -6.971 -17.930 1.00 97.62 170 HIS A CA 1
ATOM 1411 C C . HIS A 1 170 ? 2.666 -6.029 -19.095 1.00 97.62 170 HIS A C 1
ATOM 1413 O O . HIS A 1 170 ? 3.803 -5.981 -19.575 1.00 97.62 170 HIS A O 1
ATOM 1419 N N . LYS A 1 171 ? 1.667 -5.291 -19.584 1.00 97.69 171 LYS A N 1
ATOM 1420 C CA . LYS A 1 171 ? 1.825 -4.293 -20.647 1.00 97.69 171 LYS A CA 1
ATOM 1421 C C . LYS A 1 171 ? 1.740 -2.882 -20.083 1.00 97.69 171 LYS A C 1
ATOM 1423 O O . LYS A 1 171 ? 1.037 -2.644 -19.107 1.00 97.69 171 LYS A O 1
ATOM 1428 N N . ILE A 1 172 ? 2.466 -1.968 -20.722 1.00 98.25 172 ILE A N 1
ATOM 1429 C CA . ILE A 1 172 ? 2.344 -0.535 -20.459 1.00 98.25 172 ILE A CA 1
ATOM 1430 C C . ILE A 1 172 ? 1.157 0.011 -21.260 1.00 98.25 172 ILE A C 1
ATOM 1432 O O . ILE A 1 172 ? 1.039 -0.275 -22.451 1.00 98.25 172 ILE A O 1
ATOM 1436 N N . GLU A 1 173 ? 0.307 0.783 -20.591 1.00 97.31 173 GLU A N 1
ATOM 1437 C CA . GLU A 1 173 ? -0.875 1.463 -21.114 1.00 97.31 173 GLU A CA 1
ATOM 1438 C C . GLU A 1 173 ? -0.771 2.969 -20.819 1.00 97.31 173 GLU A C 1
ATOM 1440 O O . GLU A 1 173 ? -0.516 3.380 -19.685 1.00 97.31 173 GLU A O 1
ATOM 1445 N N . ASP A 1 174 ? -0.971 3.800 -21.838 1.00 95.81 174 ASP A N 1
ATOM 1446 C CA . ASP A 1 174 ? -0.842 5.265 -21.798 1.00 95.81 174 ASP A CA 1
ATOM 1447 C C . ASP A 1 174 ? -2.123 6.011 -22.218 1.00 95.81 174 ASP A C 1
ATOM 1449 O O . ASP A 1 174 ? -2.207 7.231 -22.086 1.00 95.81 174 ASP A O 1
ATOM 1453 N N . GLU A 1 175 ? -3.151 5.282 -22.655 1.00 93.31 175 GLU A N 1
ATOM 1454 C CA . GLU A 1 175 ? -4.454 5.830 -23.061 1.00 93.31 175 GLU A CA 1
ATOM 1455 C C . GLU A 1 175 ? -5.530 5.731 -21.963 1.00 93.31 175 GLU A C 1
ATOM 1457 O O . GLU A 1 175 ? -6.686 6.101 -22.179 1.00 93.31 175 GLU A O 1
ATOM 1462 N N . ASN A 1 176 ? -5.184 5.243 -20.766 1.00 92.62 176 ASN A N 1
ATOM 1463 C CA . ASN A 1 176 ? -6.156 5.100 -19.684 1.00 92.62 176 ASN A CA 1
ATOM 1464 C C . ASN A 1 176 ? -6.648 6.488 -19.191 1.00 92.62 176 ASN A C 1
ATOM 1466 O O . ASN A 1 176 ? -5.822 7.327 -18.817 1.00 92.62 176 ASN A O 1
ATOM 1470 N N . PRO A 1 177 ? -7.975 6.734 -19.104 1.00 90.75 177 PRO A N 1
ATOM 1471 C CA . PRO A 1 177 ? -8.539 8.015 -18.669 1.00 90.75 177 PRO A CA 1
ATOM 1472 C C . PRO A 1 177 ? -8.037 8.550 -17.320 1.00 90.75 177 PRO A C 1
ATOM 1474 O O . PRO A 1 177 ? -8.034 9.766 -17.123 1.00 90.75 177 PRO A O 1
ATOM 1477 N N . ILE A 1 178 ? -7.602 7.694 -16.384 1.00 90.31 178 I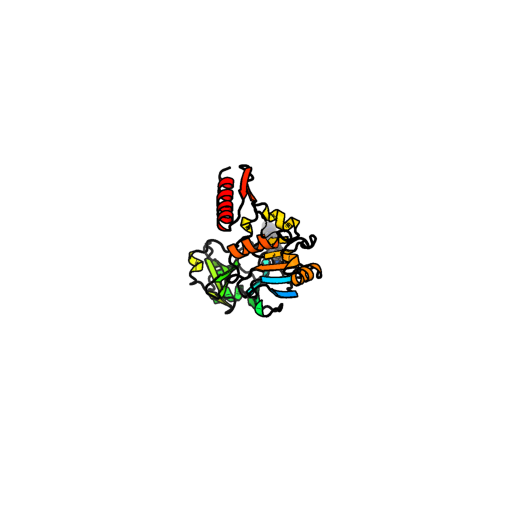LE A N 1
ATOM 1478 C CA . ILE A 1 178 ? -7.081 8.162 -15.086 1.00 90.31 178 ILE A CA 1
ATOM 1479 C C . ILE A 1 178 ? -5.826 9.015 -15.232 1.00 90.31 178 ILE A C 1
ATOM 1481 O O . ILE A 1 178 ? -5.632 9.947 -14.455 1.00 90.31 178 ILE A O 1
ATOM 1485 N N . LEU A 1 179 ? -5.015 8.752 -16.261 1.00 92.94 179 LEU A N 1
ATOM 1486 C CA . LEU A 1 179 ? -3.770 9.473 -16.512 1.00 92.94 179 LEU A CA 1
ATOM 1487 C C . LEU A 1 179 ? -4.015 10.965 -16.766 1.00 92.94 179 LEU A C 1
ATOM 1489 O O . LEU A 1 179 ? -3.179 11.786 -16.403 1.00 92.94 179 LEU A O 1
ATOM 1493 N N . GLN A 1 180 ? -5.183 11.338 -17.305 1.00 88.69 180 GLN A N 1
ATOM 1494 C CA . GLN A 1 180 ? -5.550 12.740 -17.544 1.00 88.69 180 GLN A CA 1
ATOM 1495 C C . GLN A 1 180 ? -5.737 13.533 -16.244 1.00 88.69 180 GLN A C 1
ATOM 1497 O O . GLN A 1 180 ? -5.523 14.743 -16.217 1.00 88.69 180 GLN A O 1
ATOM 1502 N N . ASN A 1 181 ? -6.125 12.850 -15.165 1.00 87.56 181 ASN A N 1
ATOM 1503 C CA . ASN A 1 181 ? -6.401 13.456 -13.863 1.00 87.56 181 ASN A CA 1
ATOM 1504 C C . ASN A 1 181 ? -5.299 13.167 -12.829 1.00 87.56 181 ASN A C 1
ATOM 1506 O O . ASN A 1 181 ? -5.364 13.661 -11.700 1.00 87.56 181 ASN A O 1
ATOM 1510 N N . LEU A 1 182 ? -4.281 12.386 -13.202 1.00 89.50 182 LEU A N 1
ATOM 1511 C CA . LEU A 1 182 ? -3.222 11.954 -12.305 1.00 89.50 182 LEU A CA 1
ATOM 1512 C C . LEU A 1 182 ? -2.222 13.092 -12.055 1.00 89.50 182 LEU A C 1
ATOM 1514 O O . LEU A 1 182 ? -1.389 13.420 -12.896 1.00 89.50 182 LEU A O 1
ATOM 1518 N N . LYS A 1 183 ? -2.292 13.696 -10.865 1.00 86.19 183 LYS A N 1
ATOM 1519 C CA . LYS A 1 183 ? -1.400 14.803 -10.458 1.00 86.19 183 LYS A CA 1
ATOM 1520 C C . LYS A 1 183 ? -0.094 14.341 -9.810 1.00 86.19 183 LYS A C 1
ATOM 1522 O O . LYS A 1 183 ? 0.846 15.120 -9.702 1.00 86.19 183 LYS A O 1
ATOM 1527 N N . SER A 1 184 ? -0.057 13.105 -9.323 1.00 89.50 184 SER A N 1
ATOM 1528 C CA . SER A 1 184 ? 1.050 12.538 -8.555 1.00 89.50 184 SER A CA 1
ATOM 1529 C C . SER A 1 184 ? 1.109 11.036 -8.783 1.00 89.50 184 SER A C 1
ATOM 1531 O O . SER A 1 184 ? 0.071 10.390 -8.916 1.00 89.50 184 SER A O 1
ATOM 1533 N N . ARG A 1 185 ? 2.311 10.458 -8.743 1.00 89.75 185 ARG A N 1
ATOM 1534 C CA . ARG A 1 185 ? 2.477 9.000 -8.740 1.00 89.75 185 ARG A CA 1
ATOM 1535 C C . ARG A 1 185 ? 1.959 8.339 -7.459 1.00 89.75 185 ARG A C 1
ATOM 1537 O O . ARG A 1 185 ? 1.712 7.142 -7.469 1.00 89.75 185 ARG A O 1
ATOM 1544 N N . TYR A 1 186 ? 1.817 9.101 -6.375 1.00 89.12 186 TYR A N 1
ATOM 1545 C CA . TYR A 1 186 ? 1.292 8.628 -5.094 1.00 89.12 186 TYR A CA 1
ATOM 1546 C C . TYR A 1 186 ? -0.215 8.867 -5.021 1.00 89.12 186 TYR A C 1
ATOM 1548 O O . TYR A 1 186 ? -0.659 10.001 -5.200 1.00 89.12 186 TYR A O 1
ATOM 1556 N N . GLN A 1 187 ? -0.972 7.801 -4.770 1.00 87.88 187 GLN A N 1
ATOM 1557 C CA . GLN A 1 187 ? -2.438 7.763 -4.748 1.00 87.88 187 GLN A CA 1
ATOM 1558 C C . GLN A 1 187 ? -2.954 7.123 -3.447 1.00 87.88 187 GLN A C 1
ATOM 1560 O O . GLN A 1 187 ? -3.705 6.156 -3.490 1.00 87.88 187 GLN A O 1
ATOM 1565 N N . TYR A 1 188 ? -2.511 7.627 -2.292 1.00 82.88 188 TYR A N 1
ATOM 1566 C CA . TYR A 1 188 ? -2.957 7.116 -0.988 1.00 82.88 188 TYR A CA 1
ATOM 1567 C C . TYR A 1 188 ? -4.378 7.576 -0.672 1.00 82.88 188 TYR A C 1
ATOM 1569 O O . TYR A 1 188 ? -4.728 8.728 -0.944 1.00 82.88 1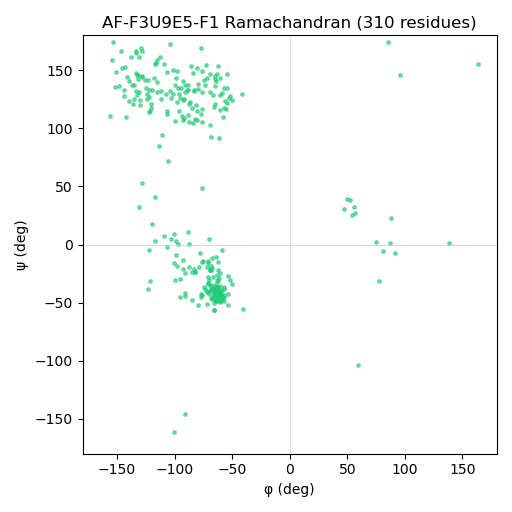88 TYR A O 1
ATOM 1577 N N . ARG A 1 189 ? -5.182 6.705 -0.056 1.00 84.69 189 ARG A N 1
ATOM 1578 C CA . ARG A 1 189 ? -6.568 7.025 0.319 1.00 84.69 189 ARG A CA 1
ATOM 1579 C C . ARG A 1 189 ? -6.656 7.734 1.664 1.00 84.69 189 ARG A C 1
ATOM 1581 O O . ARG A 1 189 ? -7.345 8.752 1.766 1.00 84.69 189 ARG A O 1
ATOM 1588 N N . LEU A 1 190 ? -5.962 7.207 2.678 1.00 82.88 190 LEU A N 1
ATOM 1589 C CA . LEU A 1 190 ? -6.051 7.694 4.059 1.00 82.88 190 LEU A CA 1
ATOM 1590 C C . LEU A 1 190 ? -4.726 8.137 4.674 1.00 82.88 190 LEU A C 1
ATOM 1592 O O . LEU A 1 190 ? -4.750 9.127 5.400 1.00 82.88 190 LEU A O 1
ATOM 1596 N N . GLY A 1 191 ? -3.606 7.450 4.413 1.00 71.69 191 GLY A N 1
ATOM 1597 C CA . GLY A 1 191 ? -2.356 7.591 5.181 1.00 71.69 191 GLY A CA 1
ATOM 1598 C C . GLY A 1 191 ? -1.982 9.029 5.574 1.00 71.69 191 GLY A C 1
ATOM 1599 O O . GLY A 1 191 ? -1.879 9.348 6.757 1.00 71.69 191 GLY A O 1
ATOM 1600 N N . ASP A 1 192 ? -1.888 9.937 4.600 1.00 70.00 192 ASP A N 1
ATOM 1601 C CA . ASP A 1 192 ? -1.492 11.335 4.842 1.00 70.00 192 ASP A CA 1
ATOM 1602 C C . ASP A 1 192 ? -2.529 12.168 5.616 1.00 70.00 192 ASP A C 1
ATOM 1604 O O . ASP A 1 192 ? -2.195 13.222 6.157 1.00 70.00 192 ASP A O 1
ATOM 1608 N N . LEU A 1 193 ? -3.800 11.764 5.618 1.00 73.31 193 LEU A N 1
ATOM 1609 C CA . LEU A 1 193 ? -4.887 12.486 6.287 1.00 73.31 193 LEU A CA 1
ATOM 1610 C C . LEU A 1 193 ? -4.958 12.156 7.783 1.00 73.31 193 LEU A C 1
ATOM 1612 O O . LEU A 1 193 ? -5.459 12.957 8.571 1.00 73.31 193 LEU A O 1
ATOM 1616 N N . VAL A 1 194 ? -4.438 10.993 8.182 1.00 81.31 194 VAL A N 1
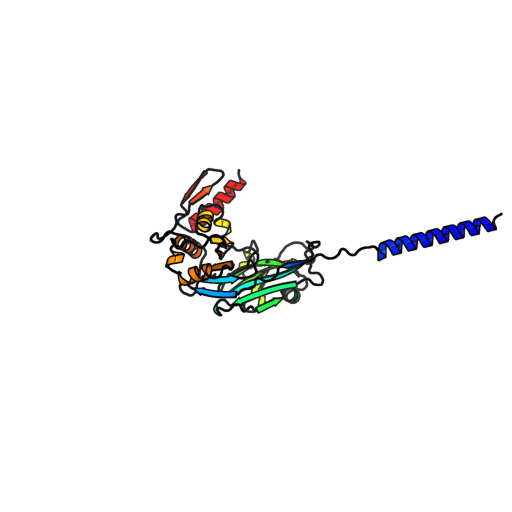ATOM 1617 C CA . VAL A 1 194 ? -4.415 10.556 9.584 1.00 81.31 194 VAL A CA 1
ATOM 1618 C C . VAL A 1 194 ? -3.453 11.429 10.404 1.00 81.31 194 VAL A C 1
ATOM 1620 O O . VAL A 1 194 ? -3.758 11.780 11.550 1.00 81.31 194 VAL A O 1
ATOM 1623 N N . ALA A 1 195 ? -2.345 11.861 9.788 1.00 73.38 195 ALA A N 1
ATOM 1624 C CA . ALA A 1 195 ? -1.389 12.821 10.335 1.00 73.38 195 ALA A CA 1
ATOM 1625 C C . ALA A 1 195 ? -2.015 14.231 10.429 1.00 73.38 195 ALA A C 1
ATOM 1627 O O . ALA A 1 195 ? -2.002 15.019 9.486 1.00 73.38 195 ALA A O 1
ATOM 1628 N N . GLY A 1 196 ? -2.603 14.547 11.584 1.00 77.94 196 GLY A N 1
ATOM 1629 C CA . GLY A 1 196 ? -3.383 15.777 11.810 1.00 77.94 196 GLY A CA 1
ATOM 1630 C C . GLY A 1 196 ? -4.664 15.565 12.622 1.00 77.94 196 GLY A C 1
ATOM 1631 O O . GLY A 1 196 ? -5.421 16.509 12.861 1.00 77.94 196 GLY A O 1
ATOM 1632 N N . THR A 1 197 ? -4.900 14.326 13.051 1.00 89.88 197 THR A N 1
ATOM 1633 C CA . THR A 1 197 ? -5.986 13.936 13.950 1.00 89.88 197 THR A CA 1
ATOM 1634 C C . THR A 1 197 ? -5.432 13.122 15.118 1.00 89.88 197 THR A C 1
ATOM 1636 O O . THR A 1 197 ? -4.299 12.638 15.072 1.00 89.88 197 THR A O 1
ATOM 1639 N N . ASN A 1 198 ? -6.236 12.923 16.162 1.00 93.00 198 ASN A N 1
ATOM 1640 C CA . ASN A 1 198 ? -5.922 11.974 17.233 1.00 93.00 198 ASN A CA 1
ATOM 1641 C C . ASN A 1 198 ? -5.831 10.518 16.731 1.00 93.00 198 ASN A C 1
ATOM 1643 O O . ASN A 1 198 ? -5.297 9.671 17.442 1.00 93.00 198 ASN A O 1
ATOM 1647 N N . PHE A 1 199 ? -6.319 10.224 15.520 1.00 91.94 199 PHE A N 1
ATOM 1648 C CA . PHE A 1 199 ? -6.414 8.870 14.995 1.00 91.94 199 PHE A CA 1
ATOM 1649 C C . PHE A 1 199 ? -5.036 8.228 14.829 1.00 91.94 199 PHE A C 1
ATOM 1651 O O . PHE A 1 199 ? -4.868 7.075 15.203 1.00 91.94 199 PHE A O 1
ATOM 1658 N N . TYR A 1 200 ? -4.032 8.996 14.385 1.00 89.44 200 TYR A N 1
ATOM 1659 C CA . TYR A 1 200 ? -2.645 8.525 14.279 1.00 89.44 200 TYR A CA 1
ATOM 1660 C C . TYR A 1 200 ? -2.139 7.934 15.601 1.00 89.44 200 TYR A C 1
ATOM 1662 O O . TYR A 1 200 ? -1.676 6.797 15.648 1.00 89.44 200 TYR A O 1
ATOM 1670 N N . ASN A 1 201 ? -2.292 8.694 16.689 1.00 91.19 201 ASN A N 1
ATOM 1671 C CA . ASN A 1 201 ? -1.855 8.268 18.016 1.00 91.19 201 ASN A CA 1
ATOM 1672 C C . ASN A 1 201 ? -2.705 7.104 18.534 1.00 91.19 201 ASN A C 1
ATOM 1674 O O . ASN A 1 201 ? -2.159 6.166 19.095 1.00 91.19 201 ASN A O 1
ATOM 1678 N N . LEU A 1 202 ? -4.020 7.117 18.287 1.00 92.50 202 LEU A N 1
ATOM 1679 C CA . LEU A 1 202 ? -4.915 6.041 18.721 1.00 92.50 202 LEU A CA 1
ATOM 1680 C C . LEU A 1 202 ? -4.581 4.694 18.068 1.00 92.50 202 LEU A C 1
ATOM 1682 O O . LEU A 1 202 ? -4.681 3.667 18.735 1.00 92.50 202 LEU A O 1
ATOM 1686 N N . LEU A 1 203 ? -4.156 4.677 16.799 1.00 92.06 203 LEU A N 1
ATOM 1687 C CA . LEU A 1 203 ? -3.662 3.454 16.161 1.00 92.06 203 LEU A CA 1
ATOM 1688 C C . LEU A 1 203 ? -2.374 2.965 16.845 1.00 92.06 203 LEU A C 1
ATOM 1690 O O . LEU A 1 203 ? -2.289 1.793 17.223 1.00 92.06 203 LEU A O 1
ATOM 1694 N N . ILE A 1 204 ? -1.411 3.870 17.066 1.00 90.88 204 ILE A N 1
ATOM 1695 C CA . ILE A 1 204 ? -0.102 3.551 17.667 1.00 90.88 204 ILE A CA 1
ATOM 1696 C C . ILE A 1 204 ? -0.253 3.024 19.092 1.00 90.88 204 ILE A C 1
ATOM 1698 O O . ILE A 1 204 ? 0.337 1.994 19.432 1.00 90.88 204 ILE A O 1
ATOM 1702 N N . ASP A 1 205 ? -1.087 3.680 19.898 1.00 91.56 205 ASP A N 1
ATOM 1703 C CA . ASP A 1 205 ? -1.403 3.293 21.276 1.00 91.56 205 ASP A CA 1
ATOM 1704 C C . ASP A 1 205 ? -2.033 1.893 21.347 1.00 91.56 205 ASP A C 1
ATOM 1706 O O . ASP A 1 205 ? -1.949 1.210 22.369 1.00 91.56 205 ASP A O 1
ATOM 1710 N N . LYS A 1 206 ? -2.657 1.445 20.253 1.00 92.00 206 LYS A N 1
ATOM 1711 C CA . LYS A 1 206 ? -3.265 0.118 20.106 1.00 92.00 206 LYS A CA 1
ATOM 1712 C C . LYS A 1 206 ? -2.397 -0.871 19.320 1.00 92.00 206 LYS A C 1
ATOM 1714 O O . LYS A 1 206 ? -2.858 -1.979 19.047 1.00 92.00 206 LYS A O 1
ATOM 1719 N N . GLY A 1 207 ? -1.148 -0.511 19.021 1.00 90.38 207 GLY A N 1
ATOM 1720 C CA . GLY A 1 207 ? -0.130 -1.395 18.451 1.00 90.38 207 GLY A CA 1
ATOM 1721 C C . GLY A 1 207 ? -0.096 -1.480 16.929 1.00 90.38 207 GLY A C 1
ATOM 1722 O O . GLY A 1 207 ? 0.408 -2.458 16.379 1.00 90.38 207 GLY A O 1
ATOM 1723 N N . ALA A 1 208 ? -0.617 -0.470 16.235 1.00 90.81 208 ALA A N 1
ATOM 1724 C CA . ALA A 1 208 ? -0.574 -0.415 14.781 1.00 90.81 208 ALA A CA 1
ATOM 1725 C C . ALA A 1 208 ? -0.239 0.979 14.256 1.00 90.81 208 ALA A C 1
ATOM 1727 O O . ALA A 1 208 ? -0.423 1.985 14.931 1.00 90.81 208 ALA A O 1
ATOM 1728 N N . LEU A 1 209 ? 0.200 1.051 13.010 1.00 88.75 209 LEU A N 1
ATOM 1729 C CA . LEU A 1 209 ? 0.315 2.301 12.272 1.00 88.75 209 LEU A CA 1
ATOM 1730 C C . LEU A 1 209 ? -0.317 2.129 10.896 1.00 88.75 209 LEU A C 1
ATOM 1732 O O . LEU A 1 209 ? -0.266 1.047 10.315 1.00 88.75 209 LEU A O 1
ATOM 1736 N N . LEU A 1 210 ? -0.929 3.191 10.382 1.00 88.25 210 LEU A N 1
ATOM 1737 C CA . LEU A 1 210 ? -1.374 3.227 8.996 1.00 88.25 210 LEU A CA 1
ATOM 1738 C C . LEU A 1 210 ? -0.254 3.849 8.159 1.00 88.25 210 LEU A C 1
ATOM 1740 O O . LEU A 1 210 ? -0.022 5.054 8.248 1.00 88.25 210 LEU A O 1
ATOM 1744 N N . ASP A 1 211 ? 0.439 3.032 7.370 1.00 82.00 211 ASP A N 1
ATOM 1745 C CA . ASP A 1 211 ? 1.411 3.500 6.380 1.00 82.00 211 ASP A CA 1
ATOM 1746 C C . ASP A 1 211 ? 0.793 3.321 4.994 1.00 82.00 211 ASP A C 1
ATOM 1748 O O . ASP A 1 211 ? 0.533 2.207 4.527 1.00 82.00 211 ASP A O 1
ATOM 1752 N N . ARG A 1 212 ? 0.505 4.459 4.354 1.00 81.00 212 ARG A N 1
ATOM 1753 C CA . ARG A 1 212 ? -0.183 4.556 3.058 1.00 81.00 212 ARG A CA 1
ATOM 1754 C C . ARG A 1 212 ? -1.572 3.921 3.109 1.00 81.00 212 ARG A C 1
ATOM 1756 O O . ARG A 1 212 ? -2.481 4.539 3.656 1.00 81.00 212 ARG A O 1
ATOM 1763 N N . ASP A 1 213 ? -1.716 2.728 2.539 1.00 80.19 213 ASP A N 1
ATOM 1764 C CA . ASP A 1 213 ? -2.972 1.976 2.439 1.00 80.19 213 ASP A CA 1
ATOM 1765 C C . ASP A 1 213 ? -2.877 0.607 3.156 1.00 80.19 213 ASP A C 1
ATOM 1767 O O . ASP A 1 213 ? -3.673 -0.300 2.893 1.00 80.19 213 ASP A O 1
ATOM 1771 N N . PHE A 1 214 ? -1.887 0.438 4.048 1.00 90.19 214 PHE A N 1
ATOM 1772 C CA . PHE A 1 214 ? -1.757 -0.740 4.908 1.00 90.19 214 PHE A CA 1
ATOM 1773 C C . PHE A 1 214 ? -1.717 -0.367 6.383 1.00 90.19 214 PHE A C 1
ATOM 1775 O O . PHE A 1 214 ? -1.045 0.575 6.803 1.00 90.19 214 PHE A O 1
ATOM 1782 N N . LEU A 1 215 ? -2.371 -1.198 7.185 1.00 90.94 215 LEU A N 1
ATOM 1783 C CA . LEU A 1 215 ? -2.217 -1.217 8.627 1.00 90.94 215 LEU A CA 1
ATOM 1784 C C . LEU A 1 215 ? -1.043 -2.139 8.984 1.00 90.94 215 LEU A C 1
ATOM 1786 O O . LEU A 1 215 ? -1.167 -3.362 8.902 1.00 90.94 215 LEU A O 1
ATOM 1790 N N . ALA A 1 216 ? 0.090 -1.558 9.361 1.00 88.94 216 ALA A N 1
ATOM 1791 C CA . ALA A 1 216 ? 1.267 -2.289 9.808 1.00 88.94 216 ALA A CA 1
ATOM 1792 C C . ALA A 1 216 ? 1.211 -2.521 11.325 1.00 88.94 216 ALA A C 1
ATOM 1794 O O . ALA A 1 216 ? 0.934 -1.601 12.100 1.00 88.94 216 ALA A O 1
ATOM 1795 N N . SER A 1 217 ? 1.479 -3.754 11.753 1.00 83.19 217 SER A N 1
ATOM 1796 C CA . SER A 1 217 ? 1.699 -4.067 13.166 1.00 83.19 217 SER A CA 1
ATOM 1797 C C . SER A 1 217 ? 3.068 -3.553 13.592 1.00 83.19 217 SER A C 1
ATOM 1799 O O . SER A 1 217 ? 4.052 -3.752 12.885 1.00 83.19 217 SER A O 1
ATOM 1801 N N . ILE A 1 218 ? 3.151 -2.943 14.770 1.00 73.12 218 ILE A N 1
ATOM 1802 C CA . ILE A 1 218 ? 4.428 -2.484 15.324 1.00 73.12 218 ILE A CA 1
ATOM 1803 C C . ILE A 1 218 ? 5.037 -3.652 16.105 1.00 73.12 218 ILE A C 1
ATOM 1805 O O . ILE A 1 218 ? 4.406 -4.150 17.035 1.00 73.12 218 ILE A O 1
ATOM 1809 N N . SER A 1 219 ? 6.239 -4.103 15.732 1.00 59.03 219 SER A N 1
ATOM 1810 C CA . SER A 1 219 ? 6.892 -5.312 16.276 1.00 59.03 219 SER A CA 1
ATOM 1811 C C . SER A 1 219 ? 6.961 -5.363 17.811 1.00 59.03 219 SER A C 1
ATOM 1813 O O . SER A 1 219 ? 6.894 -6.444 18.393 1.00 59.03 219 SER A O 1
ATOM 1815 N N . ASP A 1 220 ? 7.043 -4.196 18.458 1.00 62.12 220 ASP A N 1
ATOM 1816 C CA . ASP A 1 220 ? 7.194 -4.054 19.912 1.00 62.12 220 ASP A CA 1
ATOM 1817 C C . ASP A 1 220 ? 5.863 -3.779 20.640 1.00 62.12 220 ASP A C 1
ATOM 1819 O O . ASP A 1 220 ? 5.758 -4.008 21.846 1.00 62.12 220 ASP A O 1
ATOM 1823 N N . ASN A 1 221 ? 4.828 -3.337 19.913 1.00 60.97 221 ASN A N 1
ATOM 1824 C CA . ASN A 1 221 ? 3.485 -3.115 20.444 1.00 60.97 221 ASN A CA 1
ATOM 1825 C C . ASN A 1 221 ? 2.544 -4.164 19.854 1.00 60.97 221 ASN A C 1
ATOM 1827 O O . ASN A 1 221 ? 1.956 -3.981 18.790 1.00 60.97 221 ASN A O 1
ATOM 1831 N N . THR A 1 222 ? 2.357 -5.264 20.576 1.00 77.25 222 THR A N 1
ATOM 1832 C CA . THR A 1 222 ? 1.318 -6.240 20.243 1.00 77.25 222 THR A CA 1
ATOM 1833 C C . THR A 1 222 ? -0.035 -5.545 20.118 1.00 77.25 222 THR A C 1
ATOM 1835 O O . THR A 1 222 ? -0.460 -4.883 21.067 1.00 77.25 222 THR A O 1
ATOM 1838 N N . LEU A 1 223 ? -0.715 -5.744 18.980 1.00 88.44 223 LEU A N 1
ATOM 1839 C CA . LEU A 1 223 ? -2.087 -5.278 18.751 1.00 88.44 223 LEU A CA 1
ATOM 1840 C C . LEU A 1 223 ? -2.948 -5.500 19.995 1.00 88.44 223 LEU A C 1
ATOM 1842 O O . LEU A 1 223 ? -2.975 -6.618 20.519 1.00 88.44 223 LEU A O 1
ATOM 1846 N N . SER A 1 224 ? -3.658 -4.470 20.449 1.00 90.56 224 SER A N 1
ATOM 1847 C CA . SER A 1 224 ? -4.411 -4.538 21.705 1.00 90.56 224 SER A CA 1
ATOM 1848 C C . SER A 1 224 ? -5.492 -5.625 21.691 1.00 90.56 224 SER A C 1
ATOM 1850 O O . SER A 1 224 ? -6.133 -5.857 20.673 1.00 90.56 224 SER A O 1
ATOM 1852 N N . GLU A 1 225 ? -5.730 -6.307 22.813 1.00 91.69 225 GLU A N 1
ATOM 1853 C CA . GLU A 1 225 ? -6.814 -7.302 22.946 1.00 91.69 225 GLU A CA 1
ATOM 1854 C C . GLU A 1 225 ? -8.192 -6.683 23.171 1.00 91.69 225 GLU A C 1
ATOM 1856 O O . GLU A 1 225 ? -9.202 -7.342 22.941 1.00 91.69 225 GLU A O 1
ATOM 1861 N N . ASP A 1 226 ? -8.230 -5.425 23.605 1.00 94.00 226 ASP A N 1
ATOM 1862 C CA . ASP A 1 226 ? -9.448 -4.728 24.013 1.00 94.00 226 ASP A CA 1
ATOM 1863 C C . ASP A 1 226 ? -10.175 -4.009 22.868 1.00 94.00 226 ASP A C 1
ATOM 1865 O O . ASP A 1 226 ? -11.092 -3.245 23.148 1.00 94.00 226 ASP A O 1
ATOM 1869 N N . ILE A 1 227 ? -9.792 -4.242 21.608 1.00 96.19 227 ILE A N 1
ATOM 1870 C CA . ILE A 1 227 ? -10.388 -3.607 20.420 1.00 96.19 227 ILE A CA 1
ATOM 1871 C C . ILE A 1 227 ? -11.214 -4.592 19.582 1.00 96.19 227 ILE A C 1
ATOM 1873 O O . ILE A 1 227 ? -10.949 -5.799 19.583 1.00 96.19 227 ILE A O 1
ATOM 1877 N N . ASN A 1 228 ? -12.174 -4.077 18.811 1.00 97.69 228 ASN A N 1
ATOM 1878 C CA . ASN A 1 228 ? -13.066 -4.893 17.976 1.00 97.69 228 ASN A CA 1
ATOM 1879 C C . ASN A 1 228 ? -12.310 -5.791 16.976 1.00 97.69 228 ASN A C 1
ATOM 1881 O O . ASN A 1 228 ? -12.665 -6.962 16.831 1.00 97.69 228 ASN A O 1
ATOM 1885 N N . LEU A 1 229 ? -11.213 -5.317 16.361 1.00 96.38 229 LEU A N 1
ATOM 1886 C CA . LEU A 1 229 ? -10.384 -6.121 15.442 1.00 96.38 229 LEU A CA 1
ATOM 1887 C C . LEU A 1 229 ? -9.923 -7.445 16.074 1.00 96.38 229 LEU A C 1
ATOM 1889 O O . LEU A 1 229 ? -9.979 -8.503 15.443 1.00 96.38 229 LEU A O 1
ATOM 1893 N N . SER A 1 230 ? -9.499 -7.393 17.337 1.00 95.12 230 SER A N 1
ATOM 1894 C CA . SER A 1 230 ? -9.009 -8.553 18.088 1.00 95.12 230 SER A CA 1
ATOM 1895 C C . SER A 1 230 ? -10.112 -9.539 18.452 1.00 95.12 230 SER A C 1
ATOM 1897 O O . SER A 1 230 ? -9.850 -10.741 18.548 1.00 95.12 230 SER A O 1
ATOM 1899 N N . GLN A 1 231 ? -11.345 -9.062 18.608 1.00 96.12 231 GLN A N 1
ATOM 1900 C CA . GLN A 1 231 ? -12.505 -9.908 18.859 1.00 96.12 231 GLN A CA 1
ATOM 1901 C C . GLN A 1 231 ? -13.024 -10.551 17.567 1.00 96.12 231 GLN A C 1
ATOM 1903 O O . GLN A 1 231 ? -13.181 -11.773 17.498 1.00 96.12 231 GLN A O 1
ATOM 1908 N N . GLU A 1 232 ? -13.272 -9.743 16.540 1.00 97.00 232 GLU A N 1
ATOM 1909 C CA . GLU A 1 232 ? -13.912 -10.162 15.290 1.00 97.00 232 GLU A CA 1
ATOM 1910 C C . GLU A 1 232 ? -12.994 -11.026 14.431 1.00 97.00 232 GLU A C 1
ATOM 1912 O O . GLU A 1 232 ? -13.415 -12.047 13.882 1.00 97.00 232 GLU A O 1
ATOM 1917 N N . TYR A 1 233 ? -11.709 -10.669 14.379 1.00 96.69 233 TYR A N 1
ATOM 1918 C CA . TYR A 1 233 ? -10.697 -11.339 13.567 1.00 96.69 233 TYR A CA 1
ATOM 1919 C C . TYR A 1 233 ? -9.603 -11.965 14.433 1.00 96.69 233 TYR A C 1
ATOM 1921 O O . TYR A 1 233 ? -8.426 -11.975 14.075 1.00 96.69 233 TYR A O 1
ATOM 1929 N N . SER A 1 234 ? -9.996 -12.572 15.557 1.00 94.75 234 SER A N 1
ATOM 1930 C CA . SER A 1 234 ? -9.076 -13.185 16.530 1.00 94.75 234 SER A CA 1
ATOM 1931 C C . SER A 1 234 ? -8.049 -14.150 15.920 1.00 94.75 234 SER A C 1
ATOM 1933 O O . SER A 1 234 ? -6.912 -14.206 16.382 1.00 94.75 234 SER A O 1
ATOM 1935 N N . LYS A 1 235 ? -8.401 -14.895 14.862 1.00 94.38 235 LYS A N 1
ATOM 1936 C CA . LYS A 1 235 ? -7.455 -15.773 14.145 1.00 94.38 235 LYS A CA 1
ATOM 1937 C C . LYS A 1 235 ? -6.353 -14.988 13.426 1.00 94.38 235 LYS A C 1
ATOM 1939 O O . LYS A 1 235 ? -5.199 -15.402 13.479 1.00 94.38 235 LYS A O 1
ATOM 1944 N N . ILE A 1 236 ? -6.709 -13.875 12.782 1.00 93.88 236 ILE A N 1
ATOM 1945 C CA . ILE A 1 236 ? -5.772 -12.982 12.088 1.00 93.88 236 ILE A CA 1
ATOM 1946 C C . ILE A 1 236 ? -4.867 -12.300 13.115 1.00 93.88 236 ILE A C 1
ATOM 1948 O O . ILE A 1 236 ? -3.651 -12.342 12.979 1.00 93.88 236 ILE A O 1
ATOM 1952 N N . VAL A 1 237 ? -5.437 -11.767 14.198 1.00 92.50 237 VAL A N 1
ATOM 1953 C CA . VAL A 1 237 ? -4.650 -11.098 15.246 1.00 92.50 237 VAL A CA 1
ATOM 1954 C C . VAL A 1 237 ? -3.708 -12.063 15.970 1.00 92.50 237 VAL A C 1
ATOM 1956 O O . VAL A 1 237 ? -2.553 -11.717 16.205 1.00 92.50 237 VAL A O 1
ATOM 1959 N N . ARG A 1 238 ? -4.141 -13.294 16.276 1.00 90.94 238 ARG A N 1
ATOM 1960 C CA . ARG A 1 238 ? -3.237 -14.327 16.817 1.00 90.94 238 ARG A CA 1
ATOM 1961 C C . ARG A 1 238 ? -2.076 -14.604 15.870 1.00 90.94 238 ARG A C 1
ATOM 1963 O O . ARG A 1 238 ? -0.934 -14.596 16.304 1.00 90.94 238 ARG A O 1
ATOM 1970 N N . LYS A 1 239 ? -2.358 -14.756 14.572 1.00 90.38 239 LYS A N 1
ATOM 1971 C CA . LYS A 1 239 ? -1.328 -14.971 13.550 1.00 90.38 239 LYS A CA 1
ATOM 1972 C C . LYS A 1 239 ? -0.293 -13.842 13.526 1.00 90.38 239 LYS A C 1
ATOM 1974 O O . LYS A 1 239 ? 0.889 -14.145 13.461 1.00 90.38 239 LYS A O 1
ATOM 1979 N N . ILE A 1 240 ? -0.730 -12.583 13.620 1.00 89.50 240 ILE A N 1
ATOM 1980 C CA . ILE A 1 240 ? 0.160 -11.411 13.691 1.00 89.50 240 ILE A CA 1
ATOM 1981 C C . ILE A 1 240 ? 1.083 -11.495 14.917 1.00 89.50 240 ILE A C 1
ATOM 1983 O O . ILE A 1 240 ? 2.280 -11.245 14.811 1.00 89.50 240 ILE A O 1
ATOM 1987 N N . ARG A 1 241 ? 0.542 -11.883 16.078 1.00 84.25 241 ARG A N 1
ATOM 1988 C CA . ARG A 1 241 ? 1.300 -11.955 17.338 1.00 84.25 241 ARG A CA 1
ATOM 1989 C C . ARG A 1 241 ? 2.268 -13.134 17.408 1.00 84.25 241 ARG A C 1
ATOM 1991 O O . ARG A 1 241 ? 3.355 -12.986 17.954 1.00 84.25 241 ARG A O 1
ATOM 1998 N N . ASP A 1 242 ? 1.877 -14.291 16.883 1.00 78.50 242 ASP A N 1
ATOM 1999 C CA . ASP A 1 242 ? 2.604 -15.551 17.080 1.00 78.50 242 ASP A CA 1
ATOM 2000 C C . ASP A 1 242 ? 3.931 -15.619 16.305 1.00 78.50 242 ASP A C 1
ATOM 2002 O O . ASP A 1 242 ? 4.784 -16.450 16.613 1.00 78.50 242 ASP A O 1
ATOM 2006 N N . THR A 1 243 ? 4.103 -14.790 15.274 1.00 68.06 243 THR A N 1
ATOM 2007 C CA . THR A 1 243 ? 5.199 -14.941 14.312 1.00 68.06 243 THR A CA 1
ATOM 2008 C C . THR A 1 243 ? 6.389 -14.007 14.540 1.00 68.06 243 THR A C 1
ATOM 2010 O O . THR A 1 243 ? 7.447 -14.294 13.994 1.00 68.06 243 THR A O 1
ATOM 2013 N N . SER A 1 244 ? 6.265 -12.930 15.330 1.00 70.44 244 SER A N 1
ATOM 2014 C CA . SER A 1 244 ? 7.319 -11.897 15.495 1.00 70.44 244 SER A CA 1
ATOM 2015 C C . SER A 1 244 ? 7.925 -11.399 14.164 1.00 70.44 244 SER A C 1
ATOM 2017 O O . SER A 1 244 ? 9.099 -11.045 14.115 1.00 70.44 244 SER A O 1
ATOM 2019 N N . ILE A 1 245 ? 7.130 -11.396 13.090 1.00 82.69 245 ILE A N 1
ATOM 2020 C CA . ILE A 1 245 ? 7.497 -10.901 11.754 1.00 82.69 245 ILE A CA 1
ATOM 2021 C C . ILE A 1 245 ? 6.610 -9.715 11.394 1.00 82.69 245 ILE A C 1
ATOM 2023 O O . ILE A 1 245 ? 5.471 -9.614 11.876 1.00 82.69 245 ILE A O 1
ATOM 2027 N N . ASP A 1 246 ? 7.104 -8.864 10.503 1.00 87.62 246 ASP A N 1
ATOM 2028 C CA . ASP A 1 246 ? 6.361 -7.703 10.039 1.00 87.62 246 ASP A CA 1
ATOM 2029 C C . ASP A 1 246 ? 5.067 -8.157 9.368 1.00 87.62 246 ASP A C 1
ATOM 2031 O O . ASP A 1 246 ? 5.043 -9.060 8.526 1.00 87.62 246 ASP A O 1
ATOM 2035 N N . SER A 1 247 ? 3.960 -7.568 9.806 1.00 91.31 247 SER A N 1
ATOM 2036 C CA . SER A 1 247 ? 2.618 -7.976 9.410 1.00 91.31 247 SER A CA 1
ATOM 2037 C C . SER A 1 247 ? 1.812 -6.765 8.980 1.00 91.31 247 SER A C 1
ATOM 2039 O O . SER A 1 247 ? 1.741 -5.768 9.699 1.00 91.31 247 SER A O 1
ATOM 2041 N N . TYR A 1 248 ? 1.165 -6.886 7.828 1.00 93.25 248 TYR A N 1
ATOM 2042 C CA . TYR A 1 248 ? 0.463 -5.805 7.157 1.00 93.25 248 TYR A CA 1
ATOM 2043 C C . TYR A 1 248 ? -0.942 -6.264 6.793 1.00 93.25 248 TYR A C 1
ATOM 2045 O O . TYR A 1 248 ? -1.115 -7.273 6.107 1.00 93.25 248 TYR A O 1
ATOM 2053 N N . ILE A 1 249 ? -1.953 -5.521 7.234 1.00 95.19 249 ILE A N 1
ATOM 2054 C CA . ILE A 1 249 ? -3.327 -5.688 6.766 1.00 95.19 249 ILE A CA 1
ATOM 2055 C C . ILE A 1 249 ? -3.570 -4.669 5.658 1.00 95.19 249 ILE A C 1
ATOM 2057 O O . ILE A 1 249 ? -3.536 -3.463 5.892 1.00 95.19 249 ILE A O 1
ATOM 2061 N N . GLY A 1 250 ? -3.801 -5.162 4.446 1.00 95.06 250 GLY A N 1
ATOM 2062 C CA . GLY A 1 250 ? -4.135 -4.354 3.284 1.00 95.06 250 GLY A CA 1
ATOM 2063 C C . GLY A 1 250 ? -5.635 -4.336 3.002 1.00 95.06 250 GLY A C 1
ATOM 2064 O O . GLY A 1 250 ? -6.328 -5.348 3.137 1.00 95.06 250 GLY A O 1
ATOM 2065 N N . PHE A 1 251 ? -6.122 -3.181 2.560 1.00 95.19 251 PHE A N 1
ATOM 2066 C CA . PHE A 1 251 ? -7.511 -2.953 2.169 1.00 95.19 251 PHE A CA 1
ATOM 2067 C C . PHE A 1 251 ? -7.634 -3.025 0.645 1.00 95.19 251 PHE A C 1
ATOM 2069 O O . PHE A 1 251 ? -7.204 -2.100 -0.049 1.00 95.19 251 PHE A O 1
ATOM 2076 N N . ARG A 1 252 ? -8.216 -4.110 0.117 1.00 95.75 252 ARG A N 1
ATOM 2077 C CA . ARG A 1 252 ? -8.265 -4.373 -1.330 1.00 95.75 252 ARG A CA 1
ATOM 2078 C C . ARG A 1 252 ? -9.101 -3.305 -2.033 1.00 95.75 252 ARG A C 1
ATOM 2080 O O . ARG A 1 252 ? -10.279 -3.118 -1.722 1.00 95.75 252 ARG A O 1
ATOM 2087 N N . GLN A 1 253 ? -8.491 -2.592 -2.976 1.00 95.06 253 GLN A N 1
ATOM 2088 C CA . GLN A 1 253 ? -9.178 -1.541 -3.729 1.00 95.06 253 GLN A CA 1
ATOM 2089 C C . GLN A 1 253 ? -10.343 -2.129 -4.540 1.00 95.06 253 GLN A C 1
ATOM 2091 O O . GLN A 1 253 ? -10.341 -3.314 -4.851 1.00 95.06 253 GLN A O 1
ATOM 2096 N N . GLY A 1 254 ? -11.369 -1.332 -4.841 1.00 93.81 254 GLY A N 1
ATOM 2097 C CA . GLY A 1 254 ? -12.578 -1.813 -5.527 1.00 93.81 254 GLY A CA 1
ATOM 2098 C C . GLY A 1 254 ? -13.559 -2.582 -4.634 1.00 93.81 254 GLY A C 1
ATOM 2099 O O . GLY A 1 254 ? -14.762 -2.450 -4.835 1.00 93.81 254 GLY A O 1
ATOM 2100 N N . LEU A 1 255 ? -13.059 -3.296 -3.619 1.00 96.00 255 LEU A N 1
ATOM 2101 C CA . LEU A 1 255 ? -13.860 -3.956 -2.575 1.00 96.00 255 LEU A CA 1
ATOM 2102 C C . LEU A 1 255 ? -14.005 -3.097 -1.312 1.00 96.00 255 LEU A C 1
ATOM 2104 O O . LEU A 1 255 ? -14.996 -3.194 -0.596 1.00 96.00 255 LEU A O 1
ATOM 2108 N N . VAL A 1 256 ? -13.004 -2.262 -1.034 1.00 94.94 256 VAL A N 1
ATOM 2109 C CA . VAL A 1 256 ? -13.000 -1.298 0.068 1.00 94.94 256 VAL A CA 1
ATOM 2110 C C . VAL A 1 256 ? -12.834 0.097 -0.526 1.00 94.94 256 VAL A C 1
ATOM 2112 O O . VAL A 1 256 ? -11.815 0.388 -1.160 1.00 94.94 256 VAL A O 1
ATOM 2115 N N . SER A 1 257 ? -13.823 0.973 -0.354 1.00 93.50 257 SER A N 1
ATOM 2116 C CA . SER A 1 257 ? -13.681 2.396 -0.687 1.00 93.50 257 SER A CA 1
ATOM 2117 C C . SER A 1 257 ? -12.870 3.141 0.382 1.00 93.50 257 SER A C 1
ATOM 2119 O O . SER A 1 257 ? -12.591 2.607 1.451 1.00 93.50 257 SER A O 1
ATOM 2121 N N . ALA A 1 258 ? -12.474 4.389 0.119 1.00 92.06 258 ALA A N 1
ATOM 2122 C CA . ALA A 1 258 ? -11.777 5.195 1.127 1.00 92.06 258 ALA A CA 1
ATOM 2123 C C . ALA A 1 258 ? -12.657 5.496 2.362 1.00 92.06 258 ALA A C 1
ATOM 2125 O O . ALA A 1 258 ? -12.153 5.511 3.482 1.00 92.06 258 ALA A O 1
ATOM 2126 N N . GLU A 1 259 ? -13.972 5.673 2.171 1.00 94.94 259 GLU A N 1
ATOM 2127 C CA . GLU A 1 259 ? -14.934 5.787 3.277 1.00 94.94 259 GLU A CA 1
ATOM 2128 C C . GLU A 1 259 ? -15.031 4.463 4.044 1.00 94.94 259 GLU A C 1
ATOM 2130 O O . GLU A 1 259 ? -14.966 4.466 5.271 1.00 94.94 259 GLU A O 1
ATOM 2135 N N . ASP A 1 260 ? -15.113 3.324 3.347 1.00 95.31 260 ASP A N 1
ATOM 2136 C CA . ASP A 1 260 ? -15.163 2.017 4.014 1.00 95.31 260 ASP A CA 1
ATOM 2137 C C . ASP A 1 260 ? -13.901 1.766 4.836 1.00 95.31 260 ASP A C 1
ATOM 2139 O O . ASP A 1 260 ? -13.997 1.290 5.964 1.00 95.31 260 ASP A O 1
ATOM 2143 N N . GLU A 1 261 ? -12.724 2.107 4.305 1.00 94.44 261 GLU A N 1
ATOM 2144 C CA . GLU A 1 261 ? -11.455 2.014 5.027 1.00 94.44 261 GLU A CA 1
ATOM 2145 C C . GLU A 1 261 ? -11.487 2.885 6.292 1.00 94.44 261 GLU A C 1
ATOM 2147 O O . GLU A 1 261 ? -11.175 2.405 7.383 1.00 94.44 261 GLU A O 1
ATOM 2152 N N . TYR A 1 262 ? -11.950 4.135 6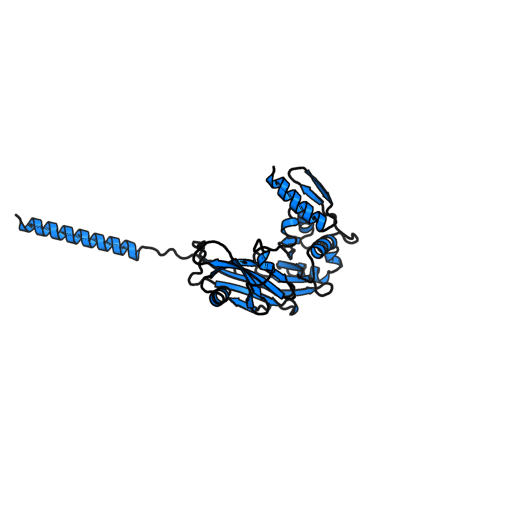.177 1.00 94.88 262 TYR A N 1
ATOM 2153 C CA . TYR A 1 262 ? -12.044 5.066 7.300 1.00 94.88 262 TYR A CA 1
ATOM 2154 C C . TYR A 1 262 ? -12.968 4.538 8.403 1.00 94.88 262 TYR A C 1
ATOM 2156 O O . TYR A 1 262 ? -12.595 4.487 9.580 1.00 94.88 262 TYR A O 1
ATOM 2164 N N . GLN A 1 263 ? -14.168 4.094 8.028 1.00 96.25 263 GLN A N 1
ATOM 2165 C CA . GLN A 1 263 ? -15.150 3.560 8.968 1.00 96.25 263 GLN A CA 1
ATOM 2166 C C . GLN A 1 263 ? -14.702 2.223 9.562 1.00 96.25 263 GLN A C 1
ATOM 2168 O O . GLN A 1 263 ? -14.915 1.990 10.753 1.00 96.25 263 GLN A O 1
ATOM 2173 N N . THR A 1 264 ? -14.041 1.379 8.767 1.00 95.94 264 THR A N 1
ATOM 2174 C CA . THR A 1 264 ? -13.482 0.103 9.223 1.00 95.94 264 THR A CA 1
ATOM 2175 C C . THR A 1 264 ? -12.410 0.338 10.272 1.00 95.94 264 THR A C 1
ATOM 2177 O O . THR A 1 264 ? -12.491 -0.248 11.344 1.00 95.94 264 THR A O 1
ATOM 2180 N N . LEU A 1 265 ? -11.450 1.236 10.030 1.00 95.25 265 LEU A N 1
ATOM 2181 C CA . LEU A 1 265 ? -10.406 1.546 11.008 1.00 95.25 265 LEU A CA 1
ATOM 2182 C C . LEU A 1 265 ? -11.000 2.114 12.305 1.00 95.25 265 LEU A C 1
ATOM 2184 O O . LEU A 1 265 ? -10.599 1.709 13.395 1.00 95.25 265 LEU A O 1
ATOM 2188 N N . ARG A 1 266 ? -11.994 3.009 12.212 1.00 96.62 266 ARG A N 1
ATOM 2189 C CA . ARG A 1 266 ? -12.670 3.566 13.397 1.00 96.62 266 ARG A CA 1
ATOM 2190 C C . ARG A 1 266 ? -13.380 2.501 14.214 1.00 96.62 266 ARG A C 1
ATOM 2192 O O . ARG A 1 266 ? -13.396 2.593 15.438 1.00 96.62 266 ARG A O 1
ATOM 2199 N N . HIS A 1 267 ? -13.989 1.533 13.545 1.00 97.56 267 HIS A N 1
ATOM 2200 C CA . HIS A 1 267 ? -14.660 0.419 14.191 1.00 97.56 267 HIS A CA 1
ATOM 2201 C C . HIS A 1 267 ? -13.654 -0.556 14.807 1.00 97.56 267 HIS A C 1
ATOM 2203 O O . HIS A 1 267 ? -13.721 -0.844 15.997 1.00 97.56 267 HIS A O 1
ATOM 2209 N N . TRP A 1 268 ? -12.667 -0.997 14.028 1.00 97.12 268 TRP A N 1
ATOM 2210 C CA . TRP A 1 268 ? -11.640 -1.957 14.428 1.00 97.12 268 TRP A CA 1
ATOM 2211 C C . TRP A 1 268 ? -10.834 -1.536 15.646 1.00 97.12 268 TRP A C 1
ATOM 2213 O O . TRP A 1 268 ? -10.494 -2.398 16.453 1.00 97.12 268 TRP A O 1
ATOM 2223 N N . PHE A 1 269 ? -10.550 -0.241 15.779 1.00 95.88 269 PHE A N 1
ATOM 2224 C CA . PHE A 1 269 ? -9.770 0.318 16.883 1.00 95.88 269 PHE A CA 1
ATOM 2225 C C . PHE A 1 269 ? -10.625 0.885 18.021 1.00 95.88 269 PHE A C 1
ATOM 2227 O O . PHE A 1 269 ? -10.077 1.366 19.015 1.00 95.88 269 PHE A O 1
ATOM 2234 N N . ALA A 1 270 ? -11.955 0.813 17.919 1.00 97.38 270 ALA A N 1
ATOM 2235 C CA . ALA A 1 270 ? -12.822 1.099 19.052 1.00 97.38 270 ALA A CA 1
ATOM 2236 C C . ALA A 1 270 ? -12.681 -0.001 20.122 1.00 97.38 270 ALA A C 1
ATOM 2238 O O . ALA A 1 270 ? -12.481 -1.171 19.771 1.00 97.38 270 ALA A O 1
ATOM 2239 N N . PRO A 1 271 ? -12.803 0.345 21.418 1.00 96.56 271 PRO A N 1
ATOM 2240 C CA . PRO A 1 271 ? -12.893 -0.644 22.481 1.00 96.56 271 PRO A CA 1
ATOM 2241 C C . PRO A 1 271 ? -14.024 -1.647 22.236 1.00 96.56 271 PRO A C 1
ATOM 2243 O O . PRO A 1 271 ? -15.083 -1.278 21.729 1.00 96.56 271 PRO A O 1
ATOM 2246 N N . VAL A 1 272 ? -13.833 -2.893 22.660 1.00 96.31 272 VAL A N 1
ATOM 2247 C CA . VAL A 1 272 ? -14.856 -3.942 22.580 1.00 96.31 272 VAL A CA 1
ATOM 2248 C C . VAL A 1 272 ? -16.182 -3.455 23.171 1.00 96.31 272 VAL A C 1
ATOM 2250 O O . VAL A 1 272 ? -16.259 -3.043 24.329 1.00 96.31 272 VAL A O 1
ATOM 2253 N N . GLY A 1 273 ? -17.242 -3.530 22.363 1.00 93.81 273 GLY A N 1
ATOM 2254 C CA . GLY A 1 273 ? -18.591 -3.082 22.724 1.00 93.81 273 GLY A CA 1
ATOM 2255 C C . GLY A 1 273 ? -18.904 -1.625 22.362 1.00 93.81 273 GLY A C 1
ATOM 2256 O O . GLY A 1 273 ? -20.062 -1.221 22.462 1.00 93.81 273 GLY A O 1
ATOM 2257 N N . GLN A 1 274 ? -17.919 -0.852 21.902 1.00 96.69 274 GLN A N 1
ATOM 2258 C CA . GLN A 1 274 ? -18.123 0.445 21.262 1.00 96.69 274 GLN A CA 1
ATOM 2259 C C . GLN A 1 274 ? -18.178 0.264 19.741 1.00 96.69 274 GLN A C 1
ATOM 2261 O O . GLN A 1 274 ? -17.344 -0.428 19.167 1.00 96.69 274 GLN A O 1
ATOM 2266 N N . ASP A 1 275 ? -19.147 0.906 19.080 1.00 96.06 275 ASP A N 1
ATOM 2267 C CA . ASP A 1 275 ? -19.297 0.811 17.620 1.00 96.06 275 ASP A CA 1
ATOM 2268 C C . ASP A 1 275 ? -18.103 1.445 16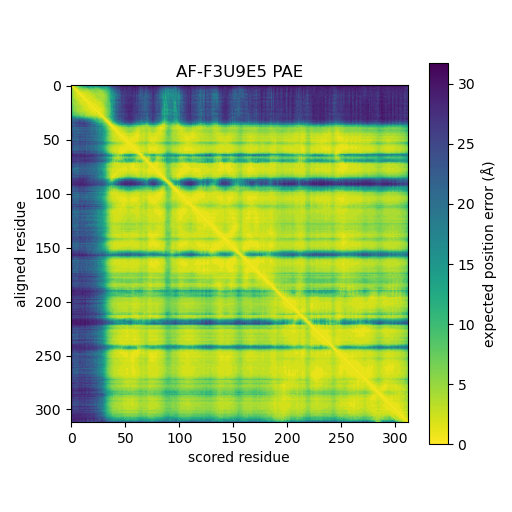.895 1.00 96.06 275 ASP A C 1
ATOM 2270 O O . ASP A 1 275 ? -17.423 0.785 16.118 1.00 96.06 275 ASP A O 1
ATOM 2274 N N . LYS A 1 276 ? -17.801 2.719 17.171 1.00 96.75 276 LYS A N 1
ATOM 2275 C CA . LYS A 1 276 ? -16.728 3.457 16.490 1.00 96.75 276 LYS A CA 1
ATOM 2276 C C . LYS A 1 276 ? -15.972 4.372 17.434 1.00 96.75 276 LYS A C 1
ATOM 2278 O O . LYS A 1 276 ? -16.561 5.005 18.310 1.00 96.75 276 LYS A O 1
ATOM 2283 N N . LEU A 1 277 ? -14.671 4.477 17.201 1.00 95.00 277 LEU A N 1
ATOM 2284 C CA . LEU A 1 277 ? -13.780 5.434 17.837 1.00 95.00 277 LEU A CA 1
ATOM 2285 C C . LEU A 1 277 ? -14.159 6.870 17.434 1.00 95.00 277 LEU A C 1
ATOM 2287 O O . LEU A 1 277 ? -14.511 7.146 16.277 1.00 95.00 277 LEU A O 1
ATOM 2291 N N . GLU A 1 278 ? -14.055 7.794 18.385 1.00 95.38 278 GLU A N 1
ATOM 2292 C CA . GLU A 1 278 ? -14.177 9.223 18.113 1.00 95.38 278 GLU A CA 1
ATOM 2293 C C . GLU A 1 278 ? -12.855 9.760 17.549 1.00 95.38 278 GLU A C 1
ATOM 2295 O O . GLU A 1 278 ? -11.822 9.777 18.225 1.00 95.38 278 GLU A O 1
ATOM 2300 N N . VAL A 1 279 ? -12.895 10.198 16.291 1.00 95.75 279 VAL A N 1
ATOM 2301 C CA . VAL A 1 279 ? -11.757 10.836 15.627 1.00 95.75 279 VAL A CA 1
ATOM 2302 C C . VAL A 1 279 ? -11.912 12.343 15.756 1.00 95.75 279 VAL A C 1
ATOM 2304 O O . VAL A 1 279 ? -12.941 12.902 15.385 1.00 95.75 279 VAL A O 1
ATOM 2307 N N . ILE A 1 280 ? -10.883 12.997 16.279 1.00 95.44 280 ILE A N 1
ATOM 2308 C CA . ILE A 1 280 ? -10.833 14.432 16.532 1.00 95.44 280 ILE A CA 1
ATOM 2309 C C . ILE A 1 280 ? -9.671 15.009 15.736 1.00 95.44 280 ILE A C 1
ATOM 2311 O O . ILE A 1 280 ? -8.512 14.629 15.925 1.00 95.44 280 ILE A O 1
ATOM 2315 N N . GLY A 1 281 ? -9.984 15.944 14.849 1.00 93.88 281 GLY A N 1
ATOM 2316 C CA . GLY A 1 281 ? -9.000 16.826 14.248 1.00 93.88 281 GLY A CA 1
ATOM 2317 C C . GLY A 1 281 ? -8.649 17.952 15.212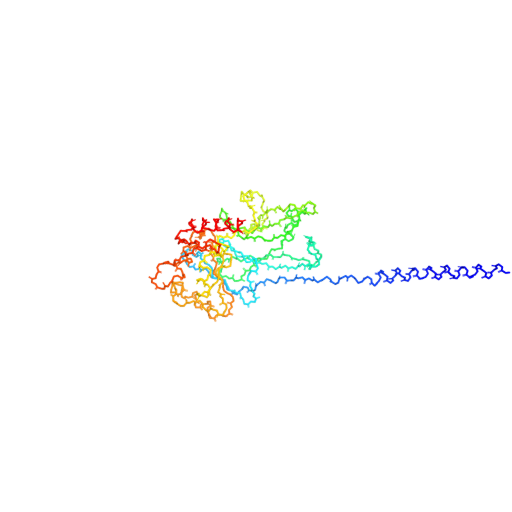 1.00 93.88 281 GLY A C 1
ATOM 2318 O O . GLY A 1 281 ? -9.559 18.564 15.766 1.00 93.88 281 GLY A O 1
ATOM 2319 N N . THR A 1 282 ? -7.356 18.236 15.387 1.00 91.50 282 THR A N 1
ATOM 2320 C CA . THR A 1 282 ? -6.871 19.382 16.175 1.00 91.50 282 THR A CA 1
ATOM 2321 C C . THR A 1 282 ? -5.846 20.159 15.364 1.00 91.50 282 THR A C 1
ATOM 2323 O O . THR A 1 282 ? -4.816 19.610 14.970 1.00 91.50 282 THR A O 1
ATOM 2326 N N . ASN A 1 283 ? -6.117 21.436 15.102 1.00 90.19 283 ASN A N 1
ATOM 2327 C CA . ASN A 1 283 ? -5.187 22.293 14.379 1.00 90.19 283 ASN A CA 1
ATOM 2328 C C . ASN A 1 283 ? -4.132 22.808 15.359 1.00 90.19 283 ASN A C 1
ATOM 2330 O O . ASN A 1 283 ? -4.451 23.480 16.338 1.00 90.19 283 ASN A O 1
ATOM 2334 N N . SER A 1 284 ? -2.863 22.496 15.102 1.00 86.62 284 SER A N 1
ATOM 2335 C CA . SER A 1 284 ? -1.757 22.852 15.997 1.00 86.62 284 SER A CA 1
ATOM 2336 C C . SER A 1 284 ? -1.470 24.356 16.074 1.00 86.62 284 SER A C 1
ATOM 2338 O O . SER A 1 284 ? -0.805 24.787 17.010 1.00 86.62 284 SER A O 1
ATOM 2340 N N . TYR A 1 285 ? -1.941 25.143 15.103 1.00 86.25 285 TYR A N 1
ATOM 2341 C CA . TYR A 1 285 ? -1.708 26.585 15.005 1.00 86.25 285 TYR A CA 1
ATOM 2342 C C . TYR A 1 285 ? -2.856 27.385 15.620 1.00 86.25 285 TYR A C 1
ATOM 2344 O O . TYR A 1 285 ? -2.614 28.325 16.372 1.00 86.25 285 TYR A O 1
ATOM 2352 N N . THR A 1 286 ? -4.103 27.006 15.326 1.00 89.38 286 THR A N 1
ATOM 2353 C CA . THR A 1 286 ? -5.294 27.725 15.813 1.00 89.38 286 THR A CA 1
ATOM 2354 C C . THR A 1 286 ? -5.846 27.156 17.120 1.00 89.38 286 THR A C 1
ATOM 2356 O O . THR A 1 286 ? -6.556 27.852 17.842 1.00 89.38 286 THR A O 1
ATOM 2359 N N . GLY A 1 287 ? -5.533 25.897 17.444 1.00 90.00 287 GLY A N 1
ATOM 2360 C CA . GLY A 1 287 ? -6.119 25.166 18.570 1.00 90.00 287 GLY A CA 1
ATOM 2361 C C . GLY A 1 287 ? -7.560 24.700 18.332 1.00 90.00 287 GLY A C 1
ATOM 2362 O O . GLY A 1 287 ? -8.162 24.120 19.235 1.00 90.00 287 GLY A O 1
ATOM 2363 N N . GLU A 1 288 ? -8.127 24.942 17.146 1.00 92.75 288 GLU A N 1
ATOM 2364 C CA . GLU A 1 288 ? -9.479 24.495 16.808 1.00 92.75 288 GLU A CA 1
ATOM 2365 C C . GLU A 1 288 ? -9.565 22.970 16.773 1.00 92.75 288 GLU A C 1
ATOM 2367 O O . GLU A 1 288 ? -8.625 22.285 16.356 1.00 92.75 288 GLU A O 1
ATOM 2372 N N . THR A 1 289 ? -10.717 22.446 17.199 1.00 94.69 289 THR A N 1
ATOM 2373 C CA . THR A 1 289 ? -10.997 21.009 17.223 1.00 94.69 289 THR A CA 1
ATOM 2374 C C . THR A 1 289 ? -12.320 20.692 16.536 1.00 94.69 289 THR A C 1
ATOM 2376 O O . THR A 1 289 ? -13.273 21.470 16.622 1.00 94.69 289 THR A O 1
ATOM 2379 N N . LYS A 1 290 ? -12.391 19.546 15.853 1.00 95.25 290 LYS A N 1
ATOM 2380 C CA . LYS A 1 290 ? -13.615 19.045 15.209 1.00 95.25 290 LYS A CA 1
ATOM 2381 C C . LYS A 1 290 ? -13.675 17.525 15.321 1.00 95.25 290 LYS A C 1
ATOM 2383 O O . LYS A 1 290 ? -12.693 16.850 15.025 1.00 95.25 290 LYS A O 1
ATOM 2388 N N . VAL A 1 291 ? -14.829 16.991 15.717 1.00 96.44 291 VAL A N 1
ATOM 2389 C CA . VAL A 1 291 ? -15.108 15.550 15.624 1.00 96.44 291 VAL A CA 1
ATOM 2390 C C . VAL A 1 291 ? -15.407 15.201 14.166 1.00 96.44 291 VAL A C 1
ATOM 2392 O O . VAL A 1 291 ? -16.195 15.883 13.516 1.00 96.44 291 VAL A O 1
ATOM 2395 N N . LEU A 1 292 ? -14.767 14.154 13.653 1.00 95.88 292 LEU A N 1
ATOM 2396 C CA . LEU A 1 292 ? -14.789 13.749 12.248 1.00 95.88 292 LEU A CA 1
ATOM 2397 C C . LEU A 1 292 ? -15.516 12.401 12.143 1.00 95.88 292 LEU A C 1
ATOM 2399 O O . LEU A 1 292 ? -14.910 11.334 12.199 1.00 95.88 292 LEU A O 1
ATOM 2403 N N . ASN A 1 293 ? -16.843 12.414 12.066 1.00 94.25 293 ASN A N 1
ATOM 2404 C CA . ASN A 1 293 ? -17.652 11.192 12.075 1.00 94.25 293 ASN A CA 1
ATOM 2405 C C . ASN A 1 293 ? -17.805 10.550 10.694 1.00 94.25 293 ASN A C 1
ATOM 2407 O O . ASN A 1 293 ? -18.069 9.349 10.598 1.00 94.25 293 ASN A O 1
ATOM 2411 N N . THR A 1 294 ? -17.656 11.332 9.637 1.00 94.88 294 THR A N 1
ATOM 2412 C CA . THR A 1 294 ? -17.765 10.885 8.243 1.00 94.88 294 THR A CA 1
ATOM 2413 C C . THR A 1 294 ? -16.426 11.031 7.532 1.00 94.88 294 THR A C 1
ATOM 2415 O O . THR A 1 294 ? -15.568 11.799 7.982 1.00 94.88 294 THR A O 1
ATOM 2418 N N . TYR A 1 295 ? -16.224 10.302 6.432 1.00 94.38 295 TYR A N 1
ATOM 2419 C CA . TYR A 1 295 ? -15.032 10.509 5.614 1.00 94.38 295 TYR A CA 1
ATOM 2420 C C . TYR A 1 295 ? -15.014 11.907 4.994 1.00 94.38 295 TYR A C 1
ATOM 2422 O O . TYR A 1 295 ? -13.958 12.529 4.964 1.00 94.38 295 TYR A O 1
ATOM 2430 N N . ASP A 1 296 ? -16.169 12.440 4.586 1.00 94.94 296 ASP A N 1
ATOM 2431 C CA . ASP A 1 296 ? -16.275 13.803 4.051 1.00 94.94 296 ASP A CA 1
ATOM 2432 C C . ASP A 1 296 ? -15.758 14.841 5.059 1.00 94.94 296 ASP A C 1
ATOM 2434 O O . ASP A 1 296 ? -14.890 15.651 4.732 1.00 94.94 296 ASP A O 1
ATOM 2438 N N . GLU A 1 297 ? -16.193 14.770 6.324 1.00 94.75 297 GLU A N 1
ATOM 2439 C CA . GLU A 1 297 ? -15.678 15.650 7.384 1.00 94.75 297 GLU A CA 1
ATOM 2440 C C . GLU A 1 297 ? -14.167 15.490 7.579 1.00 94.75 297 GLU A C 1
ATOM 2442 O O . GLU A 1 297 ? -13.465 16.480 7.802 1.00 94.75 297 GLU A O 1
ATOM 2447 N N . PHE A 1 298 ? -13.667 14.256 7.496 1.00 92.81 298 PHE A N 1
ATOM 2448 C CA . PHE A 1 298 ? -12.248 13.939 7.624 1.00 92.81 298 PHE A CA 1
ATOM 2449 C C . PHE A 1 298 ? -11.417 14.526 6.470 1.00 92.81 298 PHE A C 1
ATOM 2451 O O . PHE A 1 298 ? -10.369 15.135 6.705 1.00 92.81 298 PHE A O 1
ATOM 2458 N N . GLN A 1 299 ? -11.904 14.429 5.231 1.00 92.06 299 GLN A N 1
ATOM 2459 C CA . GLN A 1 299 ? -11.270 15.030 4.057 1.00 92.06 299 GLN A CA 1
ATOM 2460 C C . GLN A 1 299 ? -11.301 16.561 4.106 1.00 92.06 299 GLN A C 1
ATOM 2462 O O . GLN A 1 299 ? -10.272 17.204 3.872 1.00 92.06 299 GLN A O 1
ATOM 2467 N N . GLU A 1 300 ? -12.455 17.149 4.434 1.00 92.81 300 GLU A N 1
ATOM 2468 C CA . GLU A 1 300 ? -12.617 18.596 4.595 1.00 92.81 300 GLU A CA 1
ATOM 2469 C C . GLU A 1 300 ? -11.652 19.146 5.644 1.00 92.81 300 GLU A C 1
ATOM 2471 O O . GLU A 1 300 ? -10.970 20.146 5.399 1.00 92.81 300 GLU A O 1
ATOM 2476 N N . TRP A 1 301 ? -11.544 18.464 6.789 1.00 92.56 301 TRP A N 1
ATOM 2477 C CA . TRP A 1 301 ? -10.601 18.823 7.841 1.00 92.56 301 TRP A CA 1
ATOM 2478 C C . TRP A 1 301 ? -9.157 18.791 7.343 1.00 92.56 301 TRP A C 1
ATOM 2480 O O . TRP A 1 301 ? -8.421 19.759 7.532 1.00 92.56 301 TRP A O 1
ATOM 2490 N N . GLY A 1 302 ? -8.750 17.714 6.665 1.00 89.62 302 GLY A N 1
ATOM 2491 C CA . GLY A 1 302 ? -7.401 17.590 6.114 1.00 89.62 302 GLY A CA 1
ATOM 2492 C C . GLY A 1 302 ? -7.060 18.699 5.112 1.00 89.62 302 GLY A C 1
ATOM 2493 O O . GLY A 1 302 ? -5.950 19.237 5.137 1.00 89.62 302 GLY A O 1
ATOM 2494 N N . ALA A 1 303 ? -8.009 19.080 4.253 1.00 89.31 303 ALA A N 1
ATOM 2495 C CA . ALA A 1 303 ? -7.835 20.171 3.295 1.00 89.31 303 ALA A CA 1
ATOM 2496 C C . ALA A 1 303 ? -7.737 21.541 3.984 1.00 89.31 303 ALA A C 1
ATOM 2498 O O . ALA A 1 303 ? -6.839 22.326 3.668 1.00 89.31 303 ALA A O 1
ATOM 2499 N N . TRP A 1 304 ? -8.629 21.819 4.938 1.00 90.81 304 TRP A N 1
ATOM 2500 C CA . TRP A 1 304 ? -8.632 23.067 5.699 1.00 90.81 304 TRP A CA 1
ATOM 2501 C C . TRP A 1 304 ? -7.364 23.218 6.552 1.00 90.81 304 TRP A C 1
ATOM 2503 O O . TRP A 1 304 ? -6.673 24.230 6.444 1.00 90.81 304 TRP A O 1
ATOM 2513 N N . ASN A 1 305 ? -6.980 22.180 7.303 1.00 87.25 305 ASN A N 1
ATOM 2514 C CA . ASN A 1 305 ? -5.799 22.198 8.168 1.00 87.25 305 ASN A CA 1
ATOM 2515 C C . ASN A 1 305 ? -4.515 22.467 7.361 1.00 87.25 305 ASN A C 1
ATOM 2517 O O . ASN A 1 305 ? -3.706 23.309 7.740 1.00 87.25 305 ASN A O 1
ATOM 2521 N N . LYS A 1 306 ? -4.361 21.837 6.185 1.00 85.25 306 LYS A N 1
ATOM 2522 C CA . LYS A 1 306 ? -3.232 22.101 5.270 1.00 85.25 306 LYS A CA 1
ATOM 2523 C C . LYS A 1 306 ? -3.201 23.539 4.745 1.00 85.25 306 LYS A C 1
ATOM 2525 O O . LYS A 1 306 ? -2.120 24.037 4.436 1.00 85.25 306 LYS A O 1
ATOM 2530 N N . ASN A 1 307 ? -4.350 24.192 4.584 1.00 86.75 307 ASN A N 1
ATOM 2531 C CA . ASN A 1 307 ? -4.403 25.585 4.141 1.00 86.75 307 ASN A CA 1
ATOM 2532 C C . ASN A 1 307 ? -4.019 26.544 5.272 1.00 86.75 307 ASN A C 1
ATOM 2534 O O . ASN A 1 307 ? -3.210 27.439 5.042 1.00 86.75 307 ASN A O 1
ATOM 2538 N N . GLU A 1 308 ? -4.509 26.319 6.491 1.00 85.81 308 GLU A N 1
ATOM 2539 C CA . GLU A 1 308 ? -4.140 27.136 7.655 1.00 85.81 308 GLU A CA 1
ATOM 2540 C C . GLU A 1 308 ? -2.643 27.056 7.977 1.00 85.81 308 GLU A C 1
ATOM 2542 O O . GLU A 1 308 ? -2.025 28.069 8.294 1.00 85.81 308 GLU A O 1
ATOM 2547 N N . GLN A 1 309 ? -2.028 25.883 7.802 1.00 78.94 309 GLN A N 1
ATOM 2548 C CA . GLN A 1 309 ? -0.578 25.697 7.942 1.00 78.94 309 GLN A CA 1
ATOM 2549 C C . GLN A 1 309 ? 0.256 26.494 6.932 1.00 78.94 309 GLN A C 1
ATOM 2551 O O . GLN A 1 309 ? 1.419 26.774 7.189 1.00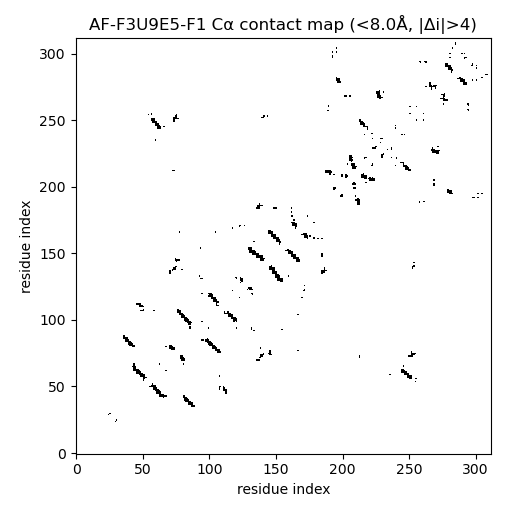 78.94 309 GLN A O 1
ATOM 2556 N N . LYS A 1 310 ? -0.296 26.824 5.758 1.00 79.75 310 LYS A N 1
ATOM 2557 C CA . LYS A 1 310 ? 0.410 27.631 4.745 1.00 79.75 310 LYS A CA 1
ATOM 2558 C C . LYS A 1 310 ? 0.301 29.130 5.008 1.00 79.75 310 LYS A C 1
ATOM 2560 O O . LYS A 1 310 ? 1.093 29.890 4.456 1.00 79.75 310 LYS A O 1
ATOM 2565 N N . ASN A 1 311 ? -0.705 29.540 5.777 1.00 77.25 311 ASN A N 1
ATOM 2566 C CA . ASN A 1 311 ? -1.045 30.941 6.001 1.00 77.25 311 ASN A CA 1
ATOM 2567 C C . ASN A 1 311 ? -0.490 31.497 7.324 1.00 77.25 311 ASN A C 1
ATOM 2569 O O . ASN A 1 311 ? -0.557 32.709 7.524 1.00 77.25 311 ASN A O 1
ATOM 2573 N N . ASN A 1 312 ? 0.054 30.639 8.195 1.00 71.56 312 ASN A N 1
ATOM 2574 C CA . ASN A 1 312 ? 0.664 30.982 9.485 1.00 71.56 312 ASN A CA 1
ATOM 2575 C C . ASN A 1 312 ? 2.131 30.543 9.532 1.00 71.56 312 ASN A C 1
ATOM 2577 O O . ASN A 1 312 ? 2.915 31.221 10.232 1.00 71.56 312 ASN A O 1
#